Protein AF-A0A6I6A8R1-F1 (afdb_monomer_lite)

Secondary structure (DSSP, 8-state):
------TTPPPP--EEPTT-HHHHHHHHHTGGGS-GGG-SSHHHHHHHHHHHHHHHHHHHHHH-GGGHHHHHHHHTPPPTTEE---SS-----TTT-HHHHIIIIIHHHHHHHHTS-TGGGTTEEEEEEEEEEP--SS--PPPSSSSHHHHTT-SEEEEEEEEEEE---TTS--EEEEEEEEEEEEETT--HHHHHT-TT-SSPPEEEEEEE--HHHHHHHHHHH----HHHHTSGGGHHHHHHHHHSSTT---EEEEPPPPP--S---

Structure (mmCIF, N/CA/C/O backbone):
data_AF-A0A6I6A8R1-F1
#
_entry.id   AF-A0A6I6A8R1-F1
#
loop_
_atom_site.group_PDB
_atom_site.id
_atom_site.type_symbol
_atom_site.label_atom_id
_atom_site.label_alt_id
_atom_site.label_comp_id
_atom_site.label_asym_id
_atom_site.label_entity_id
_atom_site.label_seq_id
_atom_site.pdbx_PDB_ins_code
_atom_site.Cartn_x
_atom_site.Cartn_y
_atom_site.Cartn_z
_atom_site.occupancy
_atom_site.B_iso_or_equiv
_atom_site.auth_seq_id
_atom_site.auth_comp_id
_atom_site.auth_asym_id
_atom_site.auth_atom_id
_atom_site.pdbx_PDB_model_num
ATOM 1 N N . MET A 1 1 ? 27.282 6.590 -9.450 1.00 41.84 1 MET A N 1
ATOM 2 C CA . MET A 1 1 ? 26.516 5.845 -10.474 1.00 41.84 1 MET A CA 1
ATOM 3 C C . MET A 1 1 ? 26.051 6.846 -11.512 1.00 41.84 1 MET A C 1
ATOM 5 O O . MET A 1 1 ? 25.010 7.467 -11.330 1.00 41.84 1 MET A O 1
ATOM 9 N N . GLU A 1 2 ? 26.867 7.065 -12.539 1.00 37.53 2 GLU A N 1
ATOM 10 C CA . GLU A 1 2 ? 26.498 7.923 -13.662 1.00 37.53 2 GLU A CA 1
ATOM 11 C C . GLU A 1 2 ? 25.291 7.360 -14.419 1.00 37.53 2 GLU A C 1
ATOM 13 O O . GLU A 1 2 ? 25.046 6.154 -14.504 1.00 37.53 2 GLU A O 1
ATOM 18 N N . SER A 1 3 ? 24.479 8.294 -14.886 1.00 44.03 3 SER A N 1
ATOM 19 C CA . SER A 1 3 ? 23.094 8.168 -15.307 1.00 44.03 3 SER A CA 1
ATOM 20 C C . SER A 1 3 ? 22.944 7.571 -16.711 1.00 44.03 3 SER A C 1
ATOM 22 O O . SER A 1 3 ? 22.637 8.276 -17.668 1.00 44.03 3 SER A O 1
ATOM 24 N N . GLN A 1 4 ? 23.050 6.250 -16.870 1.00 49.19 4 GLN A N 1
ATOM 25 C CA . GLN A 1 4 ? 22.690 5.599 -18.146 1.00 49.19 4 GLN A CA 1
ATOM 26 C C . GLN A 1 4 ? 21.175 5.530 -18.374 1.00 49.19 4 GLN A C 1
ATOM 28 O O . GLN A 1 4 ? 20.598 4.445 -18.441 1.00 49.19 4 GLN A O 1
ATOM 33 N N . LYS A 1 5 ? 20.479 6.666 -18.424 1.00 54.72 5 LYS A N 1
ATOM 34 C CA . LYS A 1 5 ? 19.018 6.714 -18.548 1.00 54.72 5 LYS A CA 1
ATOM 35 C C . LYS A 1 5 ? 18.545 5.843 -19.727 1.00 54.72 5 LYS A C 1
AT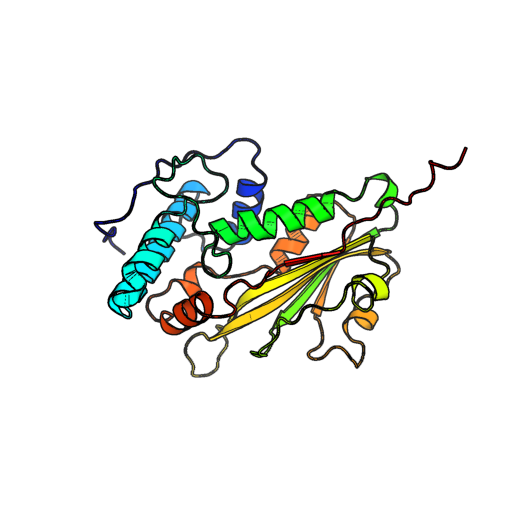OM 37 O O . LYS A 1 5 ? 19.061 6.004 -20.833 1.00 54.72 5 LYS A O 1
ATOM 42 N N . PRO A 1 6 ? 17.580 4.928 -19.539 1.00 57.34 6 PRO A N 1
ATOM 43 C CA . PRO A 1 6 ? 17.179 4.045 -20.624 1.00 57.34 6 PRO A CA 1
ATOM 44 C C . PRO A 1 6 ? 16.565 4.830 -21.790 1.00 57.34 6 PRO A C 1
ATOM 46 O O . PRO A 1 6 ? 15.564 5.533 -21.605 1.00 57.34 6 PRO A O 1
ATOM 49 N N . LYS A 1 7 ? 17.143 4.673 -22.992 1.00 52.44 7 LYS A N 1
ATOM 50 C CA . LYS A 1 7 ? 16.841 5.452 -24.214 1.00 52.44 7 LYS A CA 1
ATOM 51 C C . LYS A 1 7 ? 15.372 5.416 -24.675 1.00 52.44 7 LYS A C 1
ATOM 53 O O . LYS A 1 7 ? 14.984 6.240 -25.492 1.00 52.44 7 LYS A O 1
ATOM 58 N N . SER A 1 8 ? 14.544 4.499 -24.165 1.00 56.06 8 SER A N 1
ATOM 59 C CA . SER A 1 8 ? 13.152 4.296 -24.606 1.00 56.06 8 SER A CA 1
ATOM 60 C C . SER A 1 8 ? 12.088 4.548 -23.530 1.00 56.06 8 SER A C 1
ATOM 62 O O . SER A 1 8 ? 10.938 4.138 -23.693 1.00 56.06 8 SER A O 1
ATOM 64 N N . THR A 1 9 ? 12.430 5.227 -22.429 1.00 61.09 9 THR A N 1
ATOM 65 C CA . THR A 1 9 ? 11.438 5.560 -21.394 1.00 61.09 9 THR A CA 1
ATOM 66 C C . THR A 1 9 ? 10.800 6.925 -21.587 1.00 61.09 9 THR A C 1
ATOM 68 O O . THR A 1 9 ? 11.450 7.900 -21.942 1.00 61.09 9 THR A O 1
ATOM 71 N N . ILE A 1 10 ? 9.499 7.007 -21.297 1.00 63.97 10 ILE A N 1
ATOM 72 C CA . ILE A 1 10 ? 8.783 8.282 -21.263 1.00 63.97 10 ILE A CA 1
ATOM 73 C C . ILE A 1 10 ? 9.313 9.119 -20.108 1.00 63.97 10 ILE A C 1
ATOM 75 O O . ILE A 1 10 ? 9.202 8.721 -18.949 1.00 63.97 10 ILE A O 1
ATOM 79 N N . ASP A 1 11 ? 9.787 10.317 -20.390 1.00 66.06 11 ASP A N 1
ATOM 80 C CA . ASP A 1 11 ? 10.010 11.288 -19.334 1.00 66.06 11 ASP A CA 1
ATOM 81 C C . ASP A 1 11 ? 8.695 11.869 -18.847 1.00 66.06 11 ASP A C 1
ATOM 83 O O . ASP A 1 11 ? 7.909 12.428 -19.611 1.00 66.06 11 ASP A O 1
ATOM 87 N N . PHE A 1 12 ? 8.437 11.704 -17.551 1.00 71.69 12 PHE A N 1
ATOM 88 C CA . PHE A 1 12 ? 7.336 12.396 -16.909 1.00 71.69 12 PHE A CA 1
ATOM 89 C C . PHE A 1 12 ? 7.842 13.741 -16.411 1.00 71.69 12 PHE A C 1
ATOM 91 O O . PHE A 1 12 ? 8.751 13.798 -15.580 1.00 71.69 12 PHE A O 1
ATOM 98 N N . LYS A 1 13 ? 7.183 14.820 -16.829 1.00 79.62 13 LYS A N 1
ATOM 99 C CA . LYS A 1 13 ? 7.204 16.051 -16.044 1.00 79.62 13 LYS A CA 1
ATOM 100 C C . LYS A 1 13 ? 6.320 15.814 -14.822 1.00 79.62 13 LYS A C 1
ATOM 102 O O . LYS A 1 13 ? 5.102 15.724 -14.953 1.00 79.62 13 LYS A O 1
ATOM 107 N N . LEU A 1 14 ? 6.945 15.626 -13.664 1.00 83.00 14 LEU A N 1
ATOM 108 C CA . LEU A 1 14 ? 6.259 15.351 -12.405 1.00 83.00 14 LEU A CA 1
ATOM 109 C C . LEU A 1 14 ? 6.135 16.639 -11.599 1.00 83.00 14 LEU A C 1
ATOM 111 O O . LEU A 1 14 ? 7.144 17.226 -11.220 1.00 83.00 14 LEU A O 1
ATOM 115 N N . THR A 1 15 ? 4.905 17.040 -11.288 1.00 85.00 15 THR A N 1
ATOM 116 C CA . THR A 1 15 ? 4.642 18.081 -10.284 1.00 85.00 15 THR A CA 1
ATOM 117 C C . THR A 1 15 ? 3.813 17.501 -9.138 1.00 85.00 15 THR A C 1
ATOM 119 O O . THR A 1 15 ? 2.853 16.768 -9.398 1.00 85.00 15 THR A O 1
ATOM 122 N N . PRO A 1 16 ? 4.173 17.741 -7.864 1.00 85.31 16 PRO A N 1
ATOM 123 C CA . PRO A 1 16 ? 3.393 17.250 -6.730 1.00 85.31 16 PRO A CA 1
ATOM 124 C C . PRO A 1 16 ? 1.935 17.721 -6.794 1.00 85.31 16 PRO A C 1
ATOM 126 O O . PRO A 1 16 ? 1.661 18.880 -7.101 1.00 85.31 16 PRO A O 1
ATOM 129 N N . LYS A 1 17 ? 0.984 16.833 -6.486 1.00 86.38 17 LYS A N 1
ATOM 130 C CA . LYS A 1 17 ? -0.428 17.211 -6.340 1.00 86.38 17 LYS A CA 1
ATOM 131 C C . LYS A 1 17 ? -0.676 17.750 -4.935 1.00 86.38 17 LYS A C 1
ATOM 133 O O . LYS A 1 17 ? -0.479 17.022 -3.958 1.00 86.38 17 LYS A O 1
ATOM 138 N N . ALA A 1 18 ? -1.165 18.984 -4.832 1.00 78.88 18 ALA A N 1
ATOM 139 C CA . ALA A 1 18 ? -1.582 19.565 -3.559 1.00 78.88 18 ALA A CA 1
ATOM 140 C C . ALA A 1 18 ? -2.642 18.684 -2.866 1.00 78.88 18 ALA A C 1
ATOM 142 O O . ALA A 1 18 ? -3.514 18.118 -3.526 1.00 78.88 18 ALA A O 1
ATOM 143 N N . LYS A 1 19 ? -2.543 18.545 -1.533 1.00 82.00 19 LYS A N 1
ATOM 144 C CA . LYS A 1 19 ? -3.481 17.787 -0.675 1.00 82.00 19 LYS A CA 1
ATOM 145 C C . LYS A 1 19 ? -3.789 16.356 -1.167 1.00 82.00 19 LYS A C 1
ATOM 147 O O . LYS A 1 19 ? -4.894 15.844 -1.002 1.00 82.00 19 LYS A O 1
ATOM 152 N N . SER A 1 20 ? -2.816 15.673 -1.774 1.00 90.12 20 SER A N 1
ATOM 153 C CA . SER A 1 20 ? -3.029 14.329 -2.319 1.00 90.12 20 SER A CA 1
ATOM 154 C C . SER A 1 20 ? -2.818 13.226 -1.278 1.00 90.12 20 SER A C 1
ATOM 156 O O . SER A 1 20 ? -1.688 12.957 -0.874 1.00 90.12 20 SER A O 1
ATOM 158 N N . THR A 1 21 ? -3.877 12.478 -0.941 1.00 93.31 21 THR A N 1
ATOM 159 C CA . THR A 1 21 ? -3.770 11.239 -0.141 1.00 93.31 21 THR A CA 1
ATOM 160 C C . THR A 1 21 ? -2.782 10.245 -0.755 1.00 93.31 21 THR A C 1
ATOM 162 O O . THR A 1 21 ? -2.055 9.562 -0.044 1.00 93.31 21 THR A O 1
ATOM 165 N N . SER A 1 22 ? -2.724 10.165 -2.089 1.00 94.56 22 SER A N 1
ATOM 166 C CA . SER A 1 22 ? -1.755 9.299 -2.767 1.00 94.56 22 SER A CA 1
ATOM 167 C C . SER A 1 22 ? -0.315 9.756 -2.544 1.00 94.56 22 SER A C 1
ATOM 169 O O . SER A 1 22 ? 0.549 8.902 -2.396 1.00 94.56 22 SER A O 1
ATOM 171 N N . LEU A 1 23 ? -0.053 11.068 -2.516 1.00 94.69 23 LEU A N 1
ATOM 172 C CA . LEU A 1 23 ? 1.287 11.588 -2.236 1.00 94.69 23 LEU A CA 1
ATOM 173 C C . LEU A 1 23 ? 1.672 11.353 -0.772 1.00 94.69 23 LEU A C 1
ATOM 175 O O . LEU A 1 23 ? 2.766 10.871 -0.517 1.00 94.69 23 LEU A O 1
ATOM 179 N N . LEU A 1 24 ? 0.751 11.598 0.165 1.00 94.50 24 LEU A N 1
ATOM 180 C CA . LEU A 1 24 ? 0.953 11.333 1.593 1.00 94.50 24 LEU A CA 1
ATOM 181 C C . LEU A 1 24 ? 1.332 9.866 1.854 1.00 94.50 24 LEU A C 1
ATOM 183 O O . LEU A 1 24 ? 2.317 9.575 2.527 1.00 94.50 24 LEU A O 1
ATOM 187 N N . LEU A 1 25 ? 0.569 8.931 1.280 1.00 95.12 25 LEU A N 1
ATOM 188 C CA . LEU A 1 25 ? 0.825 7.499 1.436 1.00 95.12 25 LEU A CA 1
ATOM 189 C C . LEU A 1 25 ? 2.094 7.059 0.700 1.00 95.12 25 LEU A C 1
ATOM 191 O O . LEU A 1 25 ? 2.828 6.223 1.219 1.00 95.12 25 LEU A O 1
ATOM 195 N N . LEU A 1 26 ? 2.375 7.622 -0.482 1.00 94.44 26 LEU A N 1
ATOM 196 C CA . LEU A 1 26 ? 3.628 7.374 -1.195 1.00 94.44 26 LEU A CA 1
ATOM 197 C C . LEU A 1 26 ? 4.834 7.823 -0.356 1.00 94.44 26 LEU A C 1
ATOM 199 O O . LEU A 1 26 ? 5.778 7.052 -0.211 1.00 94.44 26 LEU A O 1
ATOM 203 N N . ARG A 1 27 ? 4.787 9.028 0.224 1.00 93.69 27 ARG A N 1
ATOM 204 C CA . ARG A 1 27 ? 5.843 9.565 1.088 1.00 93.69 27 ARG A CA 1
ATOM 205 C C . ARG A 1 27 ? 6.133 8.607 2.240 1.00 93.69 27 ARG A C 1
ATOM 207 O O . ARG A 1 27 ? 7.200 8.005 2.282 1.00 93.69 27 ARG A O 1
ATOM 214 N N . HIS A 1 28 ? 5.145 8.366 3.095 1.00 93.50 28 HIS A N 1
ATOM 215 C CA . HIS A 1 28 ? 5.379 7.648 4.347 1.00 93.50 28 HIS A CA 1
ATOM 216 C C . HIS A 1 28 ? 5.583 6.139 4.186 1.00 93.50 28 HIS A C 1
ATOM 218 O O . HIS A 1 28 ? 6.397 5.544 4.894 1.00 93.50 28 HIS A O 1
ATOM 224 N N . CYS A 1 29 ? 4.858 5.495 3.266 1.00 92.06 29 CYS A N 1
ATOM 225 C CA . CYS A 1 29 ? 4.923 4.038 3.120 1.00 92.06 29 CYS A CA 1
ATOM 226 C C . CYS A 1 29 ? 6.028 3.571 2.162 1.00 92.06 29 CYS A C 1
ATOM 228 O O . CYS A 1 29 ? 6.338 2.382 2.157 1.00 92.06 29 CYS A O 1
ATOM 230 N N . ILE A 1 30 ? 6.589 4.458 1.331 1.00 92.25 30 ILE A N 1
ATOM 231 C CA . ILE A 1 30 ? 7.554 4.080 0.287 1.00 92.25 30 ILE A CA 1
ATOM 232 C C . ILE A 1 30 ? 8.799 4.972 0.322 1.00 92.25 30 ILE A C 1
ATOM 234 O O . ILE A 1 30 ? 9.896 4.458 0.519 1.00 92.25 30 ILE A O 1
ATOM 238 N N . LEU A 1 31 ? 8.663 6.289 0.142 1.00 92.62 31 LEU A N 1
ATOM 239 C CA . LEU A 1 31 ? 9.823 7.174 -0.063 1.00 92.62 31 LEU A CA 1
ATOM 240 C C . LEU A 1 31 ? 10.631 7.426 1.220 1.00 92.62 31 LEU A C 1
ATOM 242 O O . LEU A 1 31 ? 11.858 7.501 1.172 1.00 92.62 31 LEU A O 1
ATOM 246 N N . ASP A 1 32 ? 9.981 7.506 2.379 1.00 90.94 32 ASP A N 1
ATOM 247 C CA . ASP A 1 32 ? 10.644 7.667 3.683 1.00 90.94 32 ASP A CA 1
ATOM 248 C C . ASP A 1 32 ? 11.450 6.425 4.087 1.00 90.94 32 ASP A C 1
ATOM 250 O O . ASP A 1 32 ? 12.263 6.480 5.006 1.00 90.94 32 ASP A O 1
ATOM 254 N N . LYS A 1 33 ? 11.233 5.295 3.404 1.00 85.06 33 LYS A N 1
ATOM 255 C CA . LYS A 1 33 ? 12.004 4.058 3.586 1.00 85.06 33 LYS A CA 1
ATOM 256 C C . LYS A 1 33 ? 13.207 3.960 2.662 1.00 85.06 33 LYS A C 1
ATOM 258 O O . LYS A 1 33 ? 14.032 3.075 2.845 1.00 85.06 33 LYS A O 1
ATOM 263 N N . MET A 1 34 ? 13.320 4.852 1.682 1.00 88.06 34 MET A N 1
ATOM 264 C CA . MET A 1 34 ? 14.518 4.921 0.858 1.00 88.06 34 MET A CA 1
ATOM 265 C C . MET A 1 34 ? 15.663 5.550 1.666 1.00 88.06 34 MET A C 1
ATOM 267 O O . MET A 1 34 ? 15.429 6.561 2.338 1.00 88.06 34 MET A O 1
ATOM 271 N N . PRO A 1 35 ? 16.890 5.005 1.574 1.00 82.31 35 PRO A N 1
ATOM 272 C CA . PRO A 1 35 ? 18.084 5.627 2.136 1.00 82.31 35 PRO A CA 1
ATOM 273 C C . PRO A 1 35 ? 18.214 7.115 1.773 1.00 82.31 35 PRO A C 1
ATOM 275 O O . PRO A 1 35 ? 17.845 7.536 0.673 1.00 82.31 35 PRO A O 1
ATOM 278 N N . GLN A 1 36 ? 18.728 7.921 2.708 1.00 77.62 36 GLN A N 1
ATOM 279 C CA . GLN A 1 36 ? 18.767 9.387 2.580 1.00 77.62 36 GLN A CA 1
ATOM 280 C C . GLN A 1 36 ? 19.603 9.877 1.384 1.00 77.62 36 GLN A C 1
ATOM 282 O O . GLN A 1 36 ? 19.329 10.940 0.833 1.00 77.62 36 GLN A O 1
ATOM 287 N N . ASN A 1 37 ? 20.567 9.079 0.921 1.00 82.56 37 ASN A N 1
ATOM 288 C CA . ASN A 1 37 ? 21.402 9.389 -0.240 1.00 82.56 37 ASN A CA 1
ATOM 289 C C . ASN A 1 37 ? 20.658 9.328 -1.591 1.00 82.56 37 ASN A C 1
ATOM 291 O O . ASN A 1 37 ? 21.218 9.736 -2.605 1.00 82.56 37 ASN A 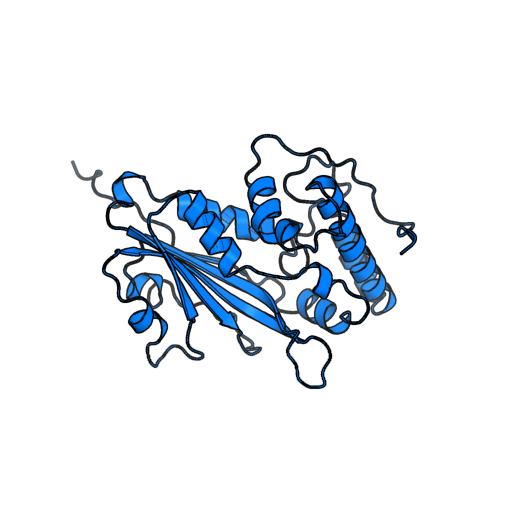O 1
ATOM 295 N N . TYR A 1 38 ? 19.403 8.866 -1.636 1.00 81.38 38 TYR A N 1
ATOM 296 C CA . TYR A 1 38 ? 18.590 8.831 -2.862 1.00 81.38 38 TYR A CA 1
ATOM 297 C C . TYR A 1 38 ? 17.768 10.107 -3.121 1.00 81.38 38 TYR A C 1
ATOM 299 O O . TYR A 1 38 ? 16.894 10.114 -3.990 1.00 81.38 38 TYR A O 1
ATOM 307 N N . GLY A 1 39 ? 18.041 11.189 -2.388 1.00 81.31 39 GLY A N 1
ATOM 308 C CA . GLY A 1 39 ? 17.466 12.514 -2.616 1.00 81.31 39 GLY A CA 1
ATOM 309 C C . GLY A 1 39 ? 16.735 13.082 -1.400 1.00 81.31 39 GLY A C 1
ATOM 310 O O . GLY A 1 39 ? 16.190 12.351 -0.574 1.00 81.31 39 GLY A O 1
ATOM 311 N N . SER A 1 40 ? 16.697 14.413 -1.317 1.00 84.62 40 SER A N 1
ATOM 312 C CA . SER A 1 40 ? 16.132 15.159 -0.183 1.00 84.62 40 SER A CA 1
ATOM 313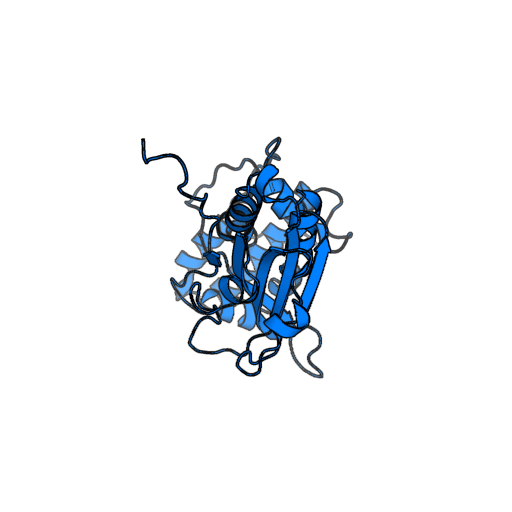 C C . SER A 1 40 ? 14.637 15.472 -0.309 1.00 84.62 40 SER A C 1
ATOM 315 O O . SER A 1 40 ? 14.002 15.814 0.683 1.00 84.62 40 SER A O 1
ATOM 317 N N . THR A 1 41 ? 14.046 15.336 -1.502 1.00 90.88 41 THR A N 1
ATOM 318 C CA . THR A 1 41 ? 12.631 15.660 -1.763 1.00 90.88 41 THR A CA 1
ATOM 319 C C . THR A 1 41 ? 11.844 14.448 -2.259 1.00 90.88 41 THR A C 1
ATOM 321 O O . THR A 1 41 ? 12.408 13.543 -2.879 1.00 90.88 41 THR A O 1
ATOM 324 N N . ASP A 1 42 ? 10.519 14.450 -2.059 1.00 91.69 42 ASP A N 1
ATOM 325 C CA . ASP A 1 42 ? 9.626 13.408 -2.595 1.00 91.69 42 ASP A CA 1
ATOM 326 C C . ASP A 1 42 ? 9.797 13.222 -4.105 1.00 91.69 42 ASP A C 1
ATOM 328 O O . ASP A 1 42 ? 9.770 12.101 -4.609 1.00 91.69 42 ASP A O 1
ATOM 332 N N . LEU A 1 43 ? 9.963 14.332 -4.831 1.00 91.00 43 LEU A N 1
ATOM 333 C CA . LEU A 1 43 ? 10.141 14.327 -6.276 1.00 91.00 43 LEU A CA 1
ATOM 334 C C . LEU A 1 43 ? 11.444 13.621 -6.667 1.00 91.00 43 LEU A C 1
ATOM 336 O O . LEU A 1 43 ? 11.411 12.719 -7.504 1.00 91.00 43 LEU A O 1
ATOM 340 N N . ALA A 1 44 ? 12.563 13.994 -6.040 1.00 89.88 44 ALA A N 1
ATOM 341 C CA . ALA A 1 44 ? 13.865 13.391 -6.311 1.00 89.88 44 ALA A CA 1
ATOM 342 C C . ALA A 1 44 ? 13.855 11.886 -5.997 1.00 89.88 44 ALA A C 1
ATOM 344 O O . ALA A 1 44 ? 14.207 11.069 -6.849 1.00 89.88 44 ALA A O 1
ATOM 345 N N . LYS A 1 45 ? 13.339 11.499 -4.822 1.00 92.25 45 LYS A N 1
ATOM 346 C CA . LYS A 1 45 ? 13.213 10.087 -4.433 1.00 92.25 45 LYS A CA 1
ATOM 347 C C . LYS A 1 45 ? 12.314 9.304 -5.393 1.00 92.25 45 LYS A C 1
ATOM 349 O O . LYS A 1 45 ? 12.660 8.196 -5.803 1.00 92.25 45 LYS A O 1
ATOM 354 N N . ALA A 1 46 ? 11.178 9.875 -5.800 1.00 92.06 46 ALA A N 1
ATOM 355 C CA . ALA A 1 46 ? 10.276 9.239 -6.757 1.00 92.06 46 ALA A CA 1
ATOM 356 C C . ALA A 1 46 ? 10.928 9.047 -8.136 1.00 92.06 46 ALA A C 1
ATOM 358 O O . ALA A 1 46 ? 10.697 8.017 -8.768 1.00 92.06 46 ALA A O 1
ATOM 359 N N . GLN A 1 47 ? 11.754 9.992 -8.595 1.00 89.50 47 GLN A N 1
ATOM 360 C CA . GLN A 1 47 ? 12.513 9.867 -9.843 1.00 89.50 47 GLN A CA 1
ATOM 361 C C . GLN A 1 47 ? 13.578 8.768 -9.757 1.00 89.50 47 GLN A C 1
ATOM 363 O O . GLN A 1 47 ? 13.672 7.945 -10.668 1.00 89.50 47 GLN A O 1
ATOM 368 N N . VAL A 1 48 ? 14.330 8.701 -8.655 1.00 91.38 48 VAL A N 1
ATOM 369 C CA . VAL A 1 48 ? 15.308 7.626 -8.421 1.00 91.38 48 VAL A CA 1
ATOM 370 C C . VAL A 1 48 ? 14.623 6.261 -8.433 1.00 91.38 48 VAL A C 1
ATOM 372 O O . VAL A 1 48 ? 15.040 5.362 -9.167 1.00 91.38 48 VAL A O 1
ATOM 375 N N . LEU A 1 49 ? 13.528 6.119 -7.684 1.00 92.19 49 LEU A N 1
ATOM 376 C CA . LEU A 1 49 ? 12.762 4.878 -7.622 1.00 92.19 49 LEU A CA 1
ATOM 377 C C . LEU A 1 49 ? 12.163 4.498 -8.983 1.00 92.19 49 LEU A C 1
ATOM 379 O O . LEU A 1 49 ? 12.157 3.325 -9.353 1.00 92.19 49 LEU A O 1
ATOM 383 N N . LEU A 1 50 ? 11.687 5.482 -9.751 1.00 90.19 50 LEU A N 1
ATOM 384 C CA . LEU A 1 50 ? 11.193 5.275 -11.110 1.00 90.19 50 LEU A CA 1
ATOM 385 C C . LEU A 1 50 ? 12.284 4.771 -12.049 1.00 90.19 50 LEU A C 1
ATOM 387 O O . LEU A 1 50 ? 12.022 3.860 -12.833 1.00 90.19 50 LEU A O 1
ATOM 391 N N . ASN A 1 51 ? 13.493 5.317 -11.964 1.00 89.62 51 ASN A N 1
ATOM 392 C CA . ASN A 1 51 ? 14.614 4.847 -12.767 1.00 89.62 51 ASN A CA 1
ATOM 393 C C . ASN A 1 51 ? 14.989 3.409 -12.397 1.00 89.62 51 ASN A C 1
ATOM 395 O O . ASN A 1 51 ? 15.078 2.569 -13.289 1.00 89.62 51 ASN A O 1
ATOM 399 N N . ALA A 1 52 ? 15.115 3.094 -11.104 1.00 91.44 52 ALA A N 1
ATOM 400 C CA . ALA A 1 52 ? 15.407 1.736 -10.638 1.00 91.44 52 ALA A CA 1
ATOM 401 C C . ALA A 1 52 ? 14.357 0.723 -11.131 1.00 91.44 52 ALA A C 1
ATOM 403 O O . ALA A 1 52 ? 14.704 -0.275 -11.763 1.00 91.44 52 ALA A O 1
ATOM 404 N N . TYR A 1 53 ? 13.073 1.044 -10.940 1.00 92.00 53 TYR A N 1
ATOM 405 C CA . TYR A 1 53 ? 11.940 0.280 -11.467 1.00 92.00 53 TYR A CA 1
ATOM 406 C C . TYR A 1 53 ? 12.071 0.032 -12.977 1.00 92.00 53 TYR A C 1
ATOM 408 O O . TYR A 1 53 ? 11.914 -1.096 -13.440 1.00 92.00 53 TYR A O 1
ATOM 416 N N . ARG A 1 54 ? 12.401 1.071 -13.754 1.00 90.56 54 ARG A N 1
ATOM 417 C CA . ARG A 1 54 ? 12.549 0.966 -15.211 1.00 90.56 54 ARG A CA 1
ATOM 418 C C . ARG A 1 54 ? 13.671 0.024 -15.612 1.00 90.56 54 ARG A C 1
ATOM 420 O O . ARG A 1 54 ? 13.434 -0.848 -16.440 1.00 90.56 54 ARG A O 1
ATOM 427 N N . TYR A 1 55 ? 14.862 0.163 -15.028 1.00 91.38 55 TYR A N 1
ATOM 428 C CA . TYR A 1 55 ? 15.979 -0.734 -15.342 1.00 91.38 55 TYR A CA 1
ATOM 429 C C . TYR A 1 55 ? 15.644 -2.193 -15.074 1.00 91.38 55 TYR A C 1
ATOM 431 O O . TYR A 1 55 ? 16.027 -3.043 -15.870 1.00 91.38 55 TYR A O 1
ATOM 439 N N . GLN A 1 56 ? 14.916 -2.488 -13.996 1.00 92.44 56 GLN A N 1
ATOM 440 C CA . GLN A 1 56 ? 14.556 -3.870 -13.699 1.00 92.44 56 GLN A CA 1
ATOM 441 C C . GLN A 1 56 ? 13.628 -4.460 -14.762 1.00 92.44 56 GLN A C 1
ATOM 443 O O . GLN A 1 56 ? 13.849 -5.576 -15.219 1.00 92.44 56 GLN A O 1
ATOM 448 N N . TYR A 1 57 ? 12.660 -3.680 -15.243 1.00 92.88 57 TYR A N 1
ATOM 449 C CA . TYR A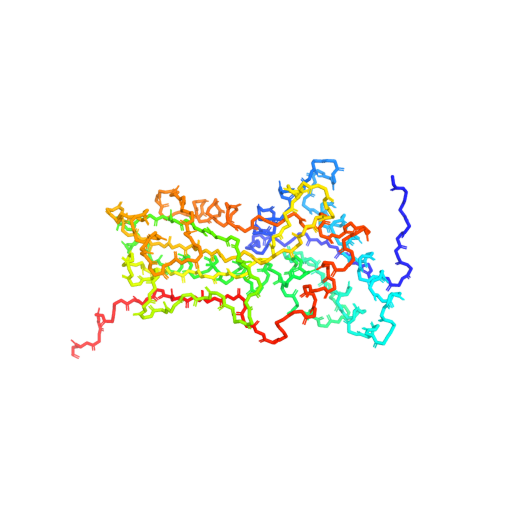 1 57 ? 11.841 -4.084 -16.385 1.00 92.88 57 TYR A CA 1
ATOM 450 C C . TYR A 1 57 ? 12.649 -4.215 -17.681 1.00 92.88 57 TYR A C 1
ATOM 452 O O . TYR A 1 57 ? 12.361 -5.114 -18.457 1.00 92.88 57 TYR A O 1
ATOM 460 N N . TYR A 1 58 ? 13.660 -3.377 -17.935 1.00 92.06 58 TYR A N 1
ATOM 461 C CA . TYR A 1 58 ? 14.540 -3.579 -19.095 1.00 92.06 58 TYR A CA 1
ATOM 462 C C . TYR A 1 58 ? 15.324 -4.879 -19.008 1.00 92.06 58 TYR A C 1
ATOM 464 O O . TYR A 1 58 ? 15.385 -5.598 -19.997 1.00 92.06 58 TYR A O 1
ATOM 472 N N . ARG A 1 59 ? 15.867 -5.209 -17.832 1.00 92.81 59 ARG A N 1
ATOM 473 C CA . ARG A 1 59 ? 16.529 -6.500 -17.603 1.00 92.81 59 ARG A CA 1
ATOM 474 C C . ARG A 1 59 ? 15.570 -7.662 -17.859 1.00 92.81 59 ARG A C 1
ATOM 476 O O . ARG A 1 59 ? 15.937 -8.573 -18.586 1.00 92.81 59 ARG A O 1
ATOM 483 N N . ALA A 1 60 ? 14.334 -7.569 -17.367 1.00 92.81 60 ALA A N 1
ATOM 484 C CA . ALA A 1 60 ? 13.298 -8.569 -17.629 1.00 92.81 60 ALA A CA 1
ATOM 485 C C . ALA A 1 60 ? 12.920 -8.662 -19.120 1.00 92.81 60 ALA A C 1
ATOM 487 O O . ALA A 1 60 ? 12.683 -9.748 -19.627 1.00 92.81 60 ALA A O 1
ATOM 488 N N . ILE A 1 61 ? 12.895 -7.546 -19.861 1.00 92.69 61 ILE A N 1
ATOM 489 C CA . ILE A 1 61 ? 12.687 -7.557 -21.322 1.00 92.69 61 ILE A CA 1
ATOM 490 C C . ILE A 1 61 ? 13.849 -8.254 -22.034 1.00 92.69 61 ILE A C 1
ATOM 492 O O . ILE A 1 61 ? 13.614 -8.994 -22.983 1.00 92.69 61 ILE A O 1
ATOM 496 N N . THR A 1 62 ? 15.088 -8.009 -21.604 1.00 92.69 62 THR A N 1
ATOM 497 C CA . THR A 1 62 ? 16.270 -8.666 -22.175 1.00 92.69 62 THR A CA 1
ATOM 498 C C . THR A 1 62 ? 16.264 -10.167 -21.890 1.00 92.69 62 THR A C 1
ATOM 500 O O . THR A 1 62 ? 16.591 -10.942 -22.782 1.00 92.69 62 THR A O 1
ATOM 503 N N . ALA A 1 63 ? 15.876 -10.574 -20.679 1.00 92.88 63 ALA A N 1
ATOM 504 C CA . ALA A 1 63 ? 15.793 -11.979 -20.285 1.00 92.88 63 ALA A CA 1
ATOM 505 C C . ALA A 1 63 ? 14.609 -12.718 -20.937 1.00 92.88 63 ALA A C 1
ATOM 507 O O . ALA A 1 63 ? 14.742 -13.886 -21.285 1.00 92.88 63 ALA A O 1
ATOM 508 N N . GLN A 1 64 ? 13.473 -12.037 -21.131 1.00 92.44 64 GLN A N 1
ATOM 509 C CA . GLN A 1 64 ? 12.222 -12.591 -21.670 1.00 92.44 64 GLN A CA 1
ATOM 510 C C . GLN A 1 64 ? 11.644 -11.692 -22.787 1.00 92.44 64 GLN A C 1
ATOM 512 O O . GLN A 1 64 ? 10.648 -10.976 -22.576 1.00 92.44 64 GLN A O 1
ATOM 517 N N . PRO A 1 65 ? 12.258 -11.673 -23.989 1.00 92.12 65 PRO A N 1
ATOM 518 C CA . PRO A 1 65 ? 11.864 -10.778 -25.080 1.00 92.12 65 PRO A CA 1
ATOM 519 C C . PRO A 1 65 ? 10.420 -10.967 -25.562 1.00 92.12 65 PRO A C 1
ATOM 521 O O . PRO A 1 65 ? 9.798 -10.021 -26.053 1.00 92.12 65 PRO A O 1
ATOM 524 N N . GLU A 1 66 ? 9.850 -12.157 -25.403 1.00 92.25 66 GLU A N 1
ATOM 525 C CA . GLU A 1 66 ? 8.460 -12.475 -25.725 1.00 92.25 66 GLU A CA 1
ATOM 526 C C . GLU A 1 66 ? 7.462 -11.649 -24.894 1.00 92.25 66 GLU A C 1
ATOM 528 O O . GLU A 1 66 ? 6.405 -11.250 -25.391 1.00 92.25 66 GLU A O 1
ATOM 533 N N . ASN A 1 67 ? 7.832 -11.272 -23.664 1.00 88.81 67 ASN A N 1
ATOM 534 C CA . ASN A 1 67 ? 7.011 -10.456 -22.768 1.00 88.81 67 ASN A CA 1
ATOM 535 C C . ASN A 1 67 ? 7.205 -8.941 -22.965 1.00 88.81 67 ASN A C 1
ATOM 537 O O . ASN A 1 67 ? 6.568 -8.134 -22.271 1.00 88.81 67 ASN A O 1
ATOM 541 N N . ARG A 1 68 ? 8.022 -8.522 -23.949 1.00 88.69 68 ARG A N 1
ATOM 542 C CA . ARG A 1 68 ? 8.417 -7.116 -24.161 1.00 88.69 68 ARG A CA 1
ATOM 543 C C . ARG A 1 68 ? 7.249 -6.140 -24.151 1.00 88.69 68 ARG A C 1
ATOM 545 O O . ARG A 1 68 ? 7.313 -5.113 -23.488 1.00 88.69 68 ARG A O 1
ATOM 552 N N . ARG A 1 69 ? 6.140 -6.469 -24.823 1.00 85.75 69 ARG A N 1
ATOM 553 C CA . ARG A 1 69 ? 4.983 -5.567 -24.946 1.00 85.75 69 ARG A CA 1
ATOM 554 C C . ARG A 1 69 ? 4.324 -5.301 -23.590 1.00 85.75 69 ARG A C 1
ATOM 556 O O . ARG A 1 69 ? 3.989 -4.155 -23.286 1.00 85.75 69 ARG A O 1
ATOM 563 N N . ALA A 1 70 ? 4.153 -6.343 -22.775 1.00 84.94 70 ALA A N 1
ATOM 564 C CA . ALA A 1 70 ? 3.560 -6.228 -21.445 1.00 84.94 70 ALA A CA 1
ATOM 565 C C . ALA A 1 70 ? 4.471 -5.432 -20.496 1.00 84.94 70 ALA A C 1
ATOM 567 O O . ALA A 1 70 ? 4.001 -4.548 -19.774 1.00 84.94 70 ALA A O 1
ATOM 568 N N . TYR A 1 71 ? 5.779 -5.685 -20.549 1.00 89.06 71 TYR A N 1
ATOM 569 C CA . TYR A 1 71 ? 6.781 -4.983 -19.746 1.00 89.06 71 TYR A CA 1
ATOM 570 C C . TYR A 1 71 ? 6.943 -3.514 -20.157 1.00 89.06 71 TYR A C 1
ATOM 572 O O . TYR A 1 71 ? 6.937 -2.637 -19.292 1.00 89.06 71 TYR A O 1
ATOM 580 N N . THR A 1 72 ? 6.962 -3.196 -21.455 1.00 84.94 72 THR A N 1
ATOM 581 C CA . THR A 1 72 ? 7.005 -1.807 -21.941 1.00 84.94 72 THR A CA 1
ATOM 582 C C . THR A 1 72 ? 5.799 -1.000 -21.467 1.00 84.94 72 THR A C 1
ATOM 584 O O . THR A 1 72 ? 5.940 0.151 -21.055 1.00 84.94 72 THR A O 1
ATOM 587 N N . TYR A 1 73 ? 4.608 -1.599 -21.446 1.00 83.69 73 TYR A N 1
ATOM 588 C CA . TYR A 1 73 ? 3.426 -0.936 -20.899 1.00 83.69 73 TYR A CA 1
ATOM 589 C C . TYR A 1 73 ? 3.573 -0.629 -19.395 1.00 83.69 73 TYR A C 1
ATOM 591 O O . TYR A 1 73 ? 3.121 0.417 -18.921 1.00 83.69 73 TYR A O 1
ATOM 599 N N . ALA A 1 74 ? 4.263 -1.487 -18.636 1.00 86.38 74 ALA A N 1
ATOM 600 C CA . ALA A 1 74 ? 4.535 -1.253 -17.222 1.00 86.38 74 ALA A CA 1
ATOM 601 C C . ALA A 1 74 ? 5.511 -0.087 -16.970 1.00 86.38 74 ALA A C 1
ATOM 603 O O . ALA A 1 74 ? 5.306 0.668 -16.011 1.00 86.38 74 ALA A O 1
ATOM 604 N N . LEU A 1 75 ? 6.510 0.122 -17.836 1.00 86.44 75 LEU A N 1
ATOM 605 C CA . LEU A 1 75 ? 7.487 1.228 -17.752 1.00 86.44 75 LEU A CA 1
ATOM 606 C C . LEU A 1 75 ? 6.841 2.625 -17.760 1.00 86.44 75 LEU A C 1
ATOM 608 O O . LEU A 1 75 ? 7.390 3.588 -17.213 1.00 86.44 75 LEU A O 1
ATOM 612 N N . ASN A 1 76 ? 5.656 2.718 -18.361 1.00 83.94 76 ASN A N 1
ATOM 613 C CA . ASN A 1 76 ? 4.917 3.956 -18.583 1.00 83.94 76 ASN A CA 1
ATOM 614 C C . ASN A 1 76 ? 3.958 4.308 -17.437 1.00 83.94 76 ASN A C 1
ATOM 616 O O . ASN A 1 76 ? 3.213 5.284 -17.531 1.00 83.94 76 ASN A O 1
ATOM 620 N N . CYS A 1 77 ? 3.951 3.544 -16.339 1.00 87.12 77 CYS A N 1
ATOM 621 C CA . CYS A 1 77 ? 3.128 3.881 -15.185 1.00 87.12 77 CYS A CA 1
ATOM 622 C C . CYS A 1 77 ? 3.747 5.061 -14.407 1.00 87.12 77 CYS A C 1
ATOM 624 O O . CYS A 1 77 ? 4.849 4.913 -13.876 1.00 87.12 77 CYS A O 1
ATOM 626 N N . PRO A 1 78 ? 3.059 6.214 -14.287 1.00 88.81 78 PRO A N 1
ATOM 627 C CA . PRO A 1 78 ? 3.614 7.362 -13.581 1.00 88.81 78 PRO A CA 1
ATOM 628 C C . PRO A 1 78 ? 3.605 7.140 -12.062 1.00 88.81 78 PRO A C 1
ATOM 630 O O . PRO A 1 78 ? 2.734 6.411 -11.563 1.00 88.81 78 PRO A O 1
ATOM 633 N N . PRO A 1 79 ? 4.474 7.825 -11.300 1.00 91.75 79 PRO A N 1
ATOM 634 C CA . PRO A 1 79 ? 4.373 7.925 -9.847 1.00 91.75 79 PRO A CA 1
ATOM 635 C C . PRO A 1 79 ? 2.998 8.401 -9.360 1.00 91.75 79 PRO A C 1
ATOM 637 O O . PRO A 1 79 ? 2.339 9.244 -9.972 1.00 91.75 79 PRO A O 1
ATOM 640 N N . SER A 1 80 ? 2.506 7.807 -8.273 1.00 92.00 80 SER A N 1
ATOM 641 C CA . SER A 1 80 ? 1.235 8.188 -7.642 1.00 92.00 80 SER A CA 1
ATOM 642 C C . SER A 1 80 ? 1.376 9.500 -6.872 1.00 92.00 80 SER A C 1
ATOM 644 O O . SER A 1 80 ? 2.415 9.744 -6.284 1.00 92.00 80 SER A O 1
ATOM 646 N N . GLY A 1 81 ? 0.334 10.334 -6.830 1.00 90.69 81 GLY A N 1
ATOM 647 C CA . GLY A 1 81 ? 0.396 11.606 -6.092 1.00 90.69 81 GLY A CA 1
ATOM 648 C C . GLY A 1 81 ? 1.099 12.757 -6.826 1.00 90.69 81 GLY A C 1
ATOM 649 O O . GLY A 1 81 ? 1.153 13.860 -6.295 1.00 90.69 81 GLY A O 1
ATOM 650 N N . PHE A 1 82 ? 1.552 12.536 -8.062 1.00 91.19 82 PHE A N 1
ATOM 651 C CA . PHE A 1 82 ? 2.077 13.572 -8.953 1.00 91.19 82 PHE A CA 1
ATOM 652 C C . PHE A 1 82 ? 1.129 13.801 -10.136 1.00 91.19 82 PHE A C 1
ATOM 654 O O . PHE A 1 82 ? 0.376 12.903 -10.538 1.00 91.19 82 PHE A O 1
ATOM 661 N N . ASN A 1 83 ? 1.140 15.011 -10.689 1.00 86.19 83 ASN A N 1
ATOM 662 C CA . ASN A 1 83 ? 0.612 15.291 -12.014 1.00 86.19 83 ASN A CA 1
ATOM 663 C C . ASN A 1 83 ? 1.600 14.738 -13.035 1.00 86.19 83 ASN A C 1
ATOM 665 O O . ASN A 1 83 ? 2.788 15.043 -12.991 1.00 86.19 83 ASN A O 1
ATOM 669 N N . ALA A 1 84 ? 1.086 13.901 -13.922 1.00 84.12 84 ALA A N 1
ATOM 670 C CA . ALA A 1 84 ? 1.788 13.370 -15.074 1.00 84.12 84 ALA A CA 1
ATOM 671 C C . ALA A 1 84 ? 0.721 13.029 -16.110 1.00 84.12 84 ALA A C 1
ATOM 673 O O . ALA A 1 84 ? -0.301 12.443 -15.742 1.00 84.12 84 ALA A O 1
ATOM 674 N N . LEU A 1 85 ? 0.957 13.362 -17.376 1.00 78.00 85 LEU A N 1
ATOM 675 C CA . LEU A 1 85 ? 0.150 12.858 -18.481 1.00 78.00 85 LEU A CA 1
ATOM 676 C C . LEU A 1 85 ? 0.759 11.521 -18.924 1.00 78.00 85 LEU A C 1
ATOM 678 O O . LEU A 1 85 ? 1.851 11.517 -19.498 1.00 78.00 85 LEU A O 1
ATOM 682 N N . PRO A 1 86 ? 0.144 10.369 -18.609 1.00 72.62 86 PRO A N 1
ATOM 683 C CA . PRO A 1 86 ? 0.723 9.103 -19.011 1.00 72.62 86 PRO A CA 1
ATOM 684 C C . PRO A 1 86 ? 0.423 8.866 -20.497 1.00 72.62 86 PRO A C 1
ATOM 686 O O . PRO A 1 86 ? -0.719 9.011 -20.922 1.00 72.62 86 PRO A O 1
ATOM 689 N N . LYS A 1 87 ? 1.421 8.463 -21.298 1.00 75.44 87 LYS A N 1
ATOM 690 C CA . LYS A 1 87 ? 1.157 8.108 -22.711 1.00 75.44 87 LYS A CA 1
ATOM 691 C C . LYS A 1 87 ? 0.383 6.793 -22.856 1.00 75.44 87 LYS A C 1
ATOM 693 O O . LYS A 1 87 ? -0.140 6.501 -23.922 1.00 75.44 87 LYS A O 1
ATOM 698 N N . THR A 1 88 ? 0.316 5.985 -21.798 1.00 76.38 88 THR A N 1
ATOM 699 C CA . THR A 1 88 ? -0.477 4.752 -21.757 1.00 76.38 88 THR A CA 1
ATOM 700 C C . THR A 1 88 ? -1.348 4.717 -20.508 1.00 76.38 88 THR A C 1
ATOM 702 O O . THR A 1 88 ? -1.102 5.418 -19.528 1.00 76.38 88 THR A O 1
ATOM 705 N N . LYS A 1 89 ? -2.364 3.850 -20.494 1.00 81.00 89 LYS A N 1
ATOM 706 C CA . LYS A 1 89 ? -3.114 3.553 -19.267 1.00 81.00 89 LYS A CA 1
ATOM 707 C C . LYS A 1 89 ? -2.154 3.053 -18.163 1.00 81.00 89 LYS A C 1
ATOM 709 O O . LYS A 1 89 ? -1.056 2.559 -18.427 1.00 81.00 89 LYS A O 1
ATOM 714 N N . THR A 1 90 ? -2.554 3.207 -16.898 1.00 84.94 90 THR A N 1
ATOM 715 C CA . THR A 1 90 ? -1.746 2.723 -15.764 1.00 84.94 90 THR A CA 1
ATOM 716 C C . THR A 1 90 ? -1.609 1.198 -15.804 1.00 84.94 90 THR A C 1
ATOM 718 O O . THR A 1 90 ? -2.542 0.496 -16.199 1.00 84.94 90 THR A O 1
ATOM 721 N N . CYS A 1 91 ? -0.453 0.674 -15.377 1.00 85.50 91 CYS A N 1
ATOM 722 C CA . CYS A 1 91 ? -0.148 -0.753 -15.521 1.00 85.50 91 CYS A CA 1
ATOM 723 C C . CYS A 1 91 ? -1.014 -1.671 -14.649 1.00 85.50 91 CYS A C 1
ATOM 725 O O . CYS A 1 91 ? -1.135 -2.857 -14.931 1.00 85.50 91 CYS A O 1
ATOM 727 N N . LYS A 1 92 ? -1.622 -1.119 -13.590 1.00 85.81 92 LYS A N 1
ATOM 728 C CA . LYS A 1 92 ? -2.438 -1.834 -12.599 1.00 85.81 92 LYS A CA 1
ATOM 729 C C . LYS A 1 92 ? -1.750 -3.069 -11.990 1.00 85.81 92 LYS A C 1
ATOM 731 O O . LYS A 1 92 ? -2.443 -3.953 -11.501 1.00 85.81 92 LYS A O 1
ATOM 736 N N . ASN A 1 93 ? -0.415 -3.124 -11.964 1.00 85.94 93 ASN A N 1
ATOM 737 C CA . ASN A 1 93 ? 0.340 -4.215 -11.345 1.00 85.94 93 ASN A CA 1
ATOM 738 C C . ASN A 1 93 ? 0.783 -3.819 -9.929 1.00 85.94 93 ASN A C 1
ATOM 740 O O . ASN A 1 93 ? 1.862 -3.261 -9.766 1.00 85.94 93 ASN A O 1
ATOM 744 N N . PRO A 1 94 ? -0.009 -4.060 -8.874 1.00 82.00 94 PRO A N 1
ATOM 745 C CA . PRO A 1 94 ? 0.333 -3.544 -7.560 1.00 82.00 94 PRO A CA 1
ATOM 746 C C . PRO A 1 94 ? 1.515 -4.270 -6.902 1.00 82.00 94 PRO A C 1
ATOM 748 O O . PRO A 1 94 ? 1.990 -3.764 -5.893 1.00 82.00 94 PRO A O 1
ATOM 751 N N . LYS A 1 95 ? 1.967 -5.425 -7.413 1.00 83.62 95 LYS A N 1
ATOM 752 C CA . LYS A 1 95 ? 2.994 -6.279 -6.784 1.00 83.62 95 LYS A CA 1
ATOM 753 C C . LYS A 1 95 ? 4.382 -5.677 -6.902 1.00 83.62 95 LYS A C 1
ATOM 755 O O . LYS A 1 95 ? 5.068 -5.533 -5.907 1.00 83.62 95 LYS A O 1
ATOM 760 N N . VAL A 1 96 ? 4.748 -5.285 -8.115 1.00 86.81 96 VAL A N 1
ATOM 761 C CA . VAL A 1 96 ? 6.091 -4.791 -8.443 1.00 86.81 96 VAL A CA 1
ATOM 762 C C . VAL A 1 96 ? 6.080 -3.343 -8.926 1.00 86.81 96 VAL A C 1
ATOM 764 O O . VAL A 1 96 ? 7.040 -2.886 -9.522 1.00 86.81 96 VAL A O 1
ATOM 767 N N . CYS A 1 97 ? 4.968 -2.623 -8.761 1.00 90.94 97 CYS A N 1
ATOM 768 C CA . CYS A 1 97 ? 4.868 -1.208 -9.108 1.00 90.94 97 CYS A CA 1
ATOM 769 C C . CYS A 1 97 ? 4.489 -0.422 -7.847 1.00 90.94 97 CYS A C 1
ATOM 771 O O . CYS A 1 97 ? 3.349 -0.555 -7.377 1.00 90.94 97 CYS A O 1
ATOM 773 N N . PRO A 1 98 ? 5.377 0.446 -7.328 1.00 91.94 98 PRO A N 1
ATOM 774 C CA . PRO A 1 98 ? 5.118 1.176 -6.090 1.00 91.94 98 PRO A CA 1
ATOM 775 C C . PRO A 1 98 ? 3.936 2.134 -6.267 1.00 91.94 98 PRO A C 1
ATOM 777 O O . PRO A 1 98 ? 3.130 2.353 -5.367 1.00 91.94 98 PRO A O 1
ATOM 780 N N . TRP A 1 99 ? 3.743 2.628 -7.487 1.00 93.12 99 TRP A N 1
ATOM 781 C CA . TRP A 1 99 ? 2.665 3.542 -7.838 1.00 93.12 99 TRP A CA 1
ATOM 782 C C . TRP A 1 99 ? 1.301 2.850 -7.832 1.00 93.12 99 TRP A C 1
ATOM 784 O O . TRP A 1 99 ? 0.314 3.395 -7.338 1.00 93.12 99 TRP A O 1
ATOM 794 N N . CYS A 1 100 ? 1.220 1.642 -8.399 1.00 91.94 100 CYS A N 1
ATOM 795 C CA . CYS A 1 100 ? -0.012 0.857 -8.366 1.00 91.94 100 CYS A CA 1
ATOM 796 C C . CYS A 1 100 ? -0.270 0.282 -6.975 1.00 91.94 100 CYS A C 1
ATOM 798 O O . CYS A 1 100 ? -1.434 0.136 -6.607 1.00 91.94 100 CYS A O 1
ATOM 800 N N . PHE A 1 101 ? 0.773 0.023 -6.181 1.00 92.25 101 PHE A N 1
ATOM 801 C CA . PHE A 1 101 ? 0.614 -0.324 -4.774 1.00 92.25 101 PHE A CA 1
ATOM 802 C C . PHE A 1 101 ? -0.134 0.772 -4.011 1.00 92.25 101 PHE A C 1
ATOM 804 O O . PHE A 1 101 ? -1.166 0.496 -3.397 1.00 92.25 101 PHE A O 1
ATOM 811 N N . VAL A 1 102 ? 0.310 2.025 -4.143 1.00 94.38 102 VAL A N 1
ATOM 812 C CA . VAL A 1 102 ? -0.366 3.179 -3.534 1.00 94.38 102 VAL A CA 1
ATOM 813 C C . VAL A 1 102 ? -1.806 3.302 -4.039 1.00 94.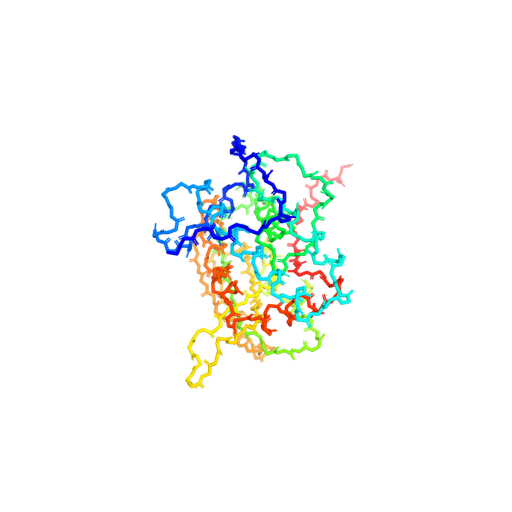38 102 VAL A C 1
ATOM 815 O O . VAL A 1 102 ? -2.742 3.307 -3.241 1.00 94.38 102 VAL A O 1
ATOM 818 N N . ARG A 1 103 ? -2.001 3.361 -5.365 1.00 93.00 103 ARG A N 1
ATOM 819 C CA . ARG A 1 103 ? -3.320 3.608 -5.982 1.00 93.00 103 ARG A CA 1
ATOM 820 C C . ARG A 1 103 ? -4.348 2.526 -5.676 1.00 93.00 103 ARG A C 1
ATOM 822 O O . ARG A 1 103 ? -5.508 2.838 -5.427 1.00 93.00 103 ARG A O 1
ATOM 829 N N . LEU A 1 104 ? -3.945 1.261 -5.774 1.00 91.44 104 LEU A N 1
ATOM 830 C CA . LEU A 1 104 ? -4.876 0.135 -5.762 1.00 91.44 104 LEU A CA 1
ATOM 831 C C . LEU A 1 104 ? -5.015 -0.513 -4.387 1.00 91.44 104 LEU A C 1
ATOM 833 O O . LEU A 1 104 ? -6.013 -1.196 -4.167 1.00 91.44 104 LEU A O 1
ATOM 837 N N . ARG A 1 105 ? -4.048 -0.312 -3.479 1.00 91.44 105 ARG A N 1
ATOM 838 C CA . ARG A 1 105 ? -4.062 -0.911 -2.138 1.00 91.44 105 ARG A CA 1
ATOM 839 C C . ARG A 1 105 ? -4.054 0.143 -1.041 1.00 91.44 105 ARG A C 1
ATOM 841 O O . ARG A 1 105 ? -5.048 0.244 -0.328 1.00 91.44 105 ARG A O 1
ATOM 848 N N . LEU A 1 106 ? -3.008 0.967 -0.946 1.00 94.69 106 LEU A N 1
ATOM 849 C CA . LEU A 1 106 ? -2.854 1.880 0.196 1.00 94.69 106 LEU A CA 1
ATOM 850 C C . LEU A 1 106 ? -4.005 2.883 0.305 1.00 94.69 106 LEU A C 1
ATOM 852 O O . LEU A 1 106 ? -4.576 3.039 1.377 1.00 94.69 106 LEU A O 1
ATOM 856 N N . VAL A 1 107 ? -4.396 3.522 -0.802 1.00 95.75 107 VAL A N 1
ATOM 857 C CA . VAL A 1 107 ? -5.504 4.494 -0.793 1.00 95.75 107 VAL A CA 1
ATOM 858 C C . VAL A 1 107 ? -6.821 3.839 -0.373 1.00 95.75 107 VAL A C 1
ATOM 860 O O . VAL A 1 107 ? -7.581 4.440 0.381 1.00 95.75 107 VAL A O 1
ATOM 863 N N . LYS A 1 108 ? -7.094 2.609 -0.828 1.00 95.56 108 LYS A N 1
ATOM 864 C CA . LYS A 1 108 ? -8.318 1.881 -0.459 1.00 95.56 108 LYS A CA 1
ATOM 865 C C . LYS A 1 108 ? -8.318 1.493 1.018 1.00 95.56 108 LYS A C 1
ATOM 867 O O . LYS A 1 108 ? -9.310 1.731 1.696 1.00 95.56 108 LYS A O 1
ATOM 872 N N . ALA A 1 109 ? -7.202 0.953 1.504 1.00 96.69 109 ALA A N 1
ATOM 873 C CA . ALA A 1 109 ? -7.007 0.607 2.909 1.00 96.69 109 ALA A CA 1
ATOM 874 C C . ALA A 1 109 ? -7.214 1.828 3.816 1.00 96.69 109 ALA A C 1
ATOM 876 O O . ALA A 1 109 ? -8.026 1.794 4.735 1.00 96.69 109 ALA A O 1
ATOM 877 N N . TYR A 1 110 ? -6.530 2.928 3.499 1.00 97.44 110 TYR A N 1
ATOM 878 C CA . TYR A 1 110 ? -6.600 4.172 4.255 1.00 97.44 110 TYR A CA 1
ATOM 879 C C . TYR A 1 110 ? -8.020 4.744 4.304 1.00 97.44 110 TYR A C 1
ATOM 881 O O . TYR A 1 110 ? -8.507 5.101 5.372 1.00 97.44 110 TYR A O 1
ATOM 889 N N . ARG A 1 111 ? -8.716 4.784 3.159 1.00 96.56 111 ARG A N 1
ATOM 890 C CA . ARG A 1 111 ? -10.107 5.257 3.095 1.00 96.56 111 ARG A CA 1
ATOM 891 C C . ARG A 1 111 ? -11.056 4.386 3.910 1.00 96.56 111 ARG A C 1
ATOM 893 O O . ARG A 1 111 ? -11.905 4.935 4.594 1.00 96.56 111 ARG A O 1
ATOM 900 N N . ALA A 1 112 ? -10.902 3.064 3.861 1.00 96.81 112 ALA A N 1
ATOM 901 C CA . ALA A 1 112 ? -11.744 2.157 4.635 1.00 96.81 112 ALA A CA 1
ATOM 902 C C . ALA A 1 112 ? -11.557 2.345 6.147 1.00 96.81 112 ALA A C 1
ATOM 904 O O . ALA A 1 112 ? -12.537 2.401 6.876 1.00 96.81 112 ALA A O 1
ATOM 905 N N . LEU A 1 113 ? -10.314 2.502 6.610 1.00 96.88 113 LEU A N 1
ATOM 906 C CA . LEU A 1 113 ? -10.019 2.754 8.025 1.00 96.88 113 LEU A CA 1
ATOM 907 C C . LEU A 1 113 ? -10.557 4.117 8.487 1.00 96.88 113 LEU A C 1
ATOM 909 O O . LEU A 1 113 ? -11.069 4.237 9.594 1.00 96.88 113 LEU A O 1
ATOM 913 N N . LEU A 1 114 ? -10.489 5.140 7.632 1.00 95.06 114 LEU A N 1
ATOM 914 C CA . LEU A 1 114 ? -11.048 6.458 7.938 1.00 95.06 114 LEU A CA 1
ATOM 915 C C . LEU A 1 114 ? -12.571 6.540 7.853 1.00 95.06 114 LEU A C 1
ATOM 917 O O . LEU A 1 114 ? -13.134 7.492 8.388 1.00 95.06 114 LEU A O 1
ATOM 921 N N . ALA A 1 115 ? -13.224 5.590 7.186 1.00 94.94 115 ALA A N 1
ATOM 922 C CA . ALA A 1 115 ? -14.673 5.597 7.025 1.00 94.94 115 ALA A CA 1
ATOM 923 C C . ALA A 1 115 ? -15.421 5.388 8.351 1.00 94.94 115 ALA A C 1
ATOM 925 O O . ALA A 1 115 ? -16.595 5.730 8.426 1.00 94.94 115 ALA A O 1
ATOM 926 N N . VAL A 1 116 ? -14.754 4.873 9.393 1.00 94.25 116 VAL A N 1
ATOM 927 C CA . VAL A 1 116 ? -15.327 4.790 10.744 1.00 94.25 116 VAL A CA 1
ATOM 928 C C . VAL A 1 116 ? -15.616 6.209 11.253 1.00 94.25 116 VAL A C 1
ATOM 930 O O . VAL A 1 116 ? -14.666 6.996 11.350 1.00 94.25 116 VAL A O 1
ATOM 933 N N . PRO A 1 117 ? -16.868 6.569 11.581 1.00 93.06 117 PRO A N 1
ATOM 934 C CA . PRO A 1 117 ? -17.218 7.888 12.114 1.00 93.06 117 PRO A CA 1
ATOM 935 C C . PRO A 1 117 ? -16.482 8.207 13.416 1.00 93.06 117 PRO A C 1
ATOM 937 O O . PRO A 1 117 ? -16.126 7.300 14.159 1.00 93.06 117 PRO A O 1
ATOM 940 N N . VAL A 1 118 ? -16.262 9.491 13.721 1.00 91.50 118 VAL A N 1
ATOM 941 C CA . VAL A 1 118 ? -15.545 9.897 14.948 1.00 91.50 118 VAL A CA 1
ATOM 942 C C . VAL A 1 118 ? -16.249 9.399 16.213 1.00 91.50 118 VAL A C 1
ATOM 944 O O . VAL A 1 118 ? -15.564 8.928 17.114 1.00 91.50 118 VAL A O 1
ATOM 947 N N . SER A 1 119 ? -17.584 9.420 16.240 1.00 91.38 119 SER A N 1
ATOM 948 C CA . SER A 1 119 ? -18.397 8.887 17.342 1.00 91.38 119 SER A CA 1
ATOM 949 C C . SER A 1 119 ? -18.148 7.396 17.581 1.00 91.38 119 SER A C 1
ATOM 951 O O . SER A 1 119 ? -17.887 6.986 18.703 1.00 91.38 119 SER A O 1
ATOM 953 N N . ALA A 1 120 ? -18.105 6.591 16.518 1.00 91.06 120 ALA A N 1
ATOM 954 C CA . ALA A 1 120 ? -17.852 5.153 16.607 1.00 91.06 120 ALA A CA 1
ATOM 955 C C . ALA A 1 120 ? -16.396 4.799 16.974 1.00 91.06 120 ALA A C 1
ATOM 957 O O . ALA A 1 120 ? -16.090 3.641 17.229 1.00 91.06 120 ALA A O 1
ATOM 958 N N . ARG A 1 121 ? -15.461 5.762 16.974 1.00 92.25 121 ARG A N 1
ATOM 959 C CA . ARG A 1 121 ? -14.050 5.519 17.342 1.00 92.25 121 ARG A CA 1
ATOM 960 C C . ARG A 1 121 ? -13.814 5.560 18.847 1.00 92.25 121 ARG A C 1
ATOM 962 O O . ARG A 1 121 ? -12.722 5.191 19.292 1.00 92.25 121 ARG A O 1
ATOM 969 N N . GLU A 1 122 ? -14.768 6.062 19.622 1.00 91.75 122 GLU A N 1
ATOM 970 C CA . GLU A 1 122 ? -14.647 6.114 21.072 1.00 91.75 122 GLU A CA 1
ATOM 971 C C . GLU A 1 122 ? -14.562 4.696 21.651 1.00 91.75 122 GLU A C 1
ATOM 973 O O . GLU A 1 122 ? -15.301 3.809 21.255 1.00 91.75 122 GLU A O 1
ATOM 978 N N . GLY A 1 123 ? -13.585 4.447 22.527 1.00 93.50 123 GLY A N 1
ATOM 979 C CA . GLY A 1 123 ? -13.309 3.092 23.026 1.00 93.50 123 GLY A CA 1
ATOM 980 C C . GLY A 1 123 ? -12.502 2.187 22.082 1.00 93.50 123 GLY A C 1
ATOM 981 O O . GLY A 1 123 ? -12.075 1.122 22.513 1.00 93.50 123 GLY A O 1
ATOM 982 N N . TYR A 1 124 ? -12.180 2.625 20.857 1.00 97.38 124 TYR A N 1
ATOM 983 C CA . TYR A 1 124 ? -11.425 1.827 19.880 1.00 97.38 124 TYR A CA 1
ATOM 984 C C . TYR A 1 124 ? -9.959 2.263 19.725 1.00 97.38 124 TYR A C 1
ATOM 986 O O . TYR A 1 124 ? -9.544 3.377 20.077 1.00 97.38 124 TYR A O 1
ATOM 994 N N . GLN A 1 125 ? -9.156 1.364 19.159 1.00 97.19 125 GLN A N 1
ATOM 995 C CA . GLN A 1 125 ? -7.742 1.556 18.858 1.00 97.19 125 GLN A CA 1
ATOM 996 C C . GLN A 1 125 ? -7.335 0.963 17.505 1.00 97.19 125 GLN A C 1
ATOM 998 O O . GLN A 1 125 ? -7.995 0.080 16.962 1.00 97.19 125 GLN A O 1
ATOM 1003 N N . VAL A 1 126 ? -6.216 1.448 16.962 1.00 98.12 126 VAL A N 1
ATOM 1004 C CA . VAL A 1 126 ? -5.613 0.937 15.727 1.00 98.12 126 VAL A CA 1
ATOM 1005 C C . VAL A 1 126 ? -4.587 -0.138 16.058 1.00 98.12 126 VAL A C 1
ATOM 1007 O O . VAL A 1 126 ? -3.652 0.084 16.831 1.00 98.12 126 VAL A O 1
ATOM 1010 N N . VAL A 1 127 ? -4.718 -1.279 15.393 1.00 97.25 127 VAL A N 1
ATOM 1011 C CA . VAL A 1 127 ? -3.771 -2.392 15.450 1.00 97.25 127 VAL A CA 1
ATOM 1012 C C . VAL A 1 127 ? -3.293 -2.720 14.049 1.00 97.25 127 VAL A C 1
ATOM 1014 O O . VAL A 1 127 ? -4.072 -2.707 13.099 1.00 97.25 127 VAL A O 1
ATOM 1017 N N . ALA A 1 128 ? -2.015 -3.062 13.922 1.00 96.88 128 ALA A N 1
ATOM 1018 C CA . ALA A 1 128 ? -1.479 -3.675 12.717 1.00 96.88 128 ALA A CA 1
ATOM 1019 C C . ALA A 1 128 ? -0.830 -5.015 13.049 1.00 96.88 128 ALA A C 1
ATOM 1021 O O . ALA A 1 128 ? -0.217 -5.163 14.103 1.00 96.88 128 ALA A O 1
ATOM 1022 N N . TRP A 1 129 ? -0.923 -5.977 12.142 1.00 94.94 129 TRP A N 1
ATOM 1023 C CA . TRP A 1 129 ? -0.283 -7.276 12.283 1.00 94.94 129 TRP A CA 1
ATOM 1024 C C . TRP A 1 129 ? 0.306 -7.775 10.971 1.00 94.94 129 TRP A C 1
ATOM 1026 O O . TRP A 1 129 ? -0.052 -7.311 9.886 1.00 94.94 129 TRP A O 1
ATOM 1036 N N . GLY A 1 130 ? 1.215 -8.743 11.060 1.00 92.06 130 GLY A N 1
ATOM 1037 C CA . GLY A 1 130 ? 1.785 -9.381 9.883 1.00 92.06 130 GLY A CA 1
ATOM 1038 C C . GLY A 1 130 ? 2.405 -10.746 10.145 1.00 92.06 130 GLY A C 1
ATOM 1039 O O . GLY A 1 130 ? 2.737 -11.097 11.278 1.00 92.06 130 GLY A O 1
ATOM 1040 N N . ARG A 1 131 ? 2.576 -11.503 9.062 1.00 88.50 131 ARG A N 1
ATOM 1041 C CA . ARG A 1 131 ? 3.367 -12.733 8.996 1.00 88.50 131 ARG A CA 1
ATOM 1042 C C . ARG A 1 131 ? 3.968 -12.892 7.606 1.00 88.50 131 ARG A C 1
ATOM 1044 O O . ARG A 1 131 ? 3.308 -12.614 6.604 1.00 88.50 131 ARG A O 1
ATOM 1051 N N . VAL A 1 132 ? 5.188 -13.405 7.541 1.00 84.88 132 VAL A N 1
ATOM 1052 C CA . VAL A 1 132 ? 5.755 -13.892 6.281 1.00 84.88 132 VAL A CA 1
ATOM 1053 C C . VAL A 1 132 ? 5.087 -15.227 5.970 1.00 84.88 132 VAL A C 1
ATOM 1055 O O . VAL A 1 132 ? 5.048 -16.109 6.828 1.00 84.88 132 VAL A O 1
ATOM 1058 N N . THR A 1 133 ? 4.503 -15.362 4.783 1.00 72.19 133 THR A N 1
ATOM 1059 C CA . THR A 1 133 ? 3.835 -16.598 4.366 1.00 72.19 133 THR A CA 1
ATOM 1060 C C . THR A 1 133 ? 4.743 -17.403 3.454 1.00 72.19 133 THR A C 1
ATOM 1062 O O . THR A 1 133 ? 5.441 -16.839 2.608 1.00 72.19 133 THR A O 1
ATOM 1065 N N . LEU A 1 134 ? 4.728 -18.725 3.621 1.00 57.97 134 LEU A N 1
ATOM 1066 C CA . LEU A 1 134 ? 5.307 -19.640 2.643 1.00 57.97 134 LEU A CA 1
ATOM 1067 C C . LEU A 1 134 ? 4.420 -19.629 1.387 1.00 57.97 134 LEU A C 1
ATOM 1069 O O . LEU A 1 134 ? 3.242 -19.280 1.467 1.00 57.97 134 LEU A O 1
ATOM 1073 N N . ASN A 1 135 ? 5.017 -19.887 0.223 1.00 58.38 135 ASN A N 1
ATOM 1074 C CA . ASN A 1 135 ? 4.329 -19.838 -1.068 1.00 58.38 135 ASN A CA 1
ATOM 1075 C C . ASN A 1 135 ? 3.272 -20.949 -1.152 1.00 58.38 135 ASN A C 1
ATOM 1077 O O . ASN A 1 135 ? 3.542 -22.016 -1.690 1.00 58.38 135 ASN A O 1
ATOM 1081 N N . ASP A 1 136 ? 2.077 -20.679 -0.640 1.00 58.12 136 ASP A N 1
ATOM 1082 C CA . ASP A 1 136 ? 0.900 -21.502 -0.886 1.00 58.12 136 ASP A CA 1
ATOM 1083 C C . ASP A 1 136 ? 0.274 -21.115 -2.235 1.00 58.12 136 ASP A C 1
ATOM 1085 O O . ASP A 1 136 ? 0.296 -19.952 -2.650 1.00 58.12 136 ASP A O 1
ATOM 1089 N N . GLU A 1 137 ? -0.356 -22.078 -2.910 1.00 65.12 137 GLU A N 1
ATOM 1090 C CA . GLU A 1 137 ? -1.117 -21.835 -4.147 1.00 65.12 137 GLU A CA 1
ATOM 1091 C C . GLU A 1 137 ? -2.280 -20.841 -3.941 1.00 65.12 137 GLU A C 1
ATOM 1093 O O . GLU A 1 137 ? -2.770 -20.219 -4.888 1.00 65.12 137 GLU A O 1
ATOM 1098 N N . LYS A 1 138 ? -2.724 -20.659 -2.688 1.00 76.38 138 LYS A N 1
ATOM 1099 C CA . LYS A 1 138 ? -3.846 -19.795 -2.300 1.00 76.38 138 LYS A CA 1
ATOM 1100 C C . LYS A 1 138 ? -3.366 -18.572 -1.525 1.00 76.38 138 LYS A C 1
ATOM 1102 O O . LYS A 1 138 ? -2.492 -18.649 -0.670 1.00 76.38 138 LYS A O 1
ATOM 1107 N N . LEU A 1 139 ? -4.008 -17.427 -1.776 1.00 83.56 139 LEU A N 1
ATOM 1108 C CA . LEU A 1 139 ? -3.730 -16.212 -1.011 1.00 83.56 139 LEU A CA 1
ATOM 1109 C C . LEU A 1 139 ? -4.132 -16.393 0.466 1.00 83.56 139 LEU A C 1
ATOM 1111 O O . LEU A 1 139 ? -5.246 -16.849 0.736 1.00 83.56 139 LEU A O 1
ATOM 1115 N N . PRO A 1 140 ? -3.298 -15.951 1.423 1.00 86.75 140 PRO A N 1
ATOM 1116 C CA . PRO A 1 140 ? -3.435 -16.254 2.851 1.00 86.75 140 PRO A CA 1
ATOM 1117 C C . PRO A 1 140 ? -4.507 -15.424 3.584 1.00 86.75 140 PRO A C 1
ATOM 1119 O O . PRO A 1 140 ? -4.378 -15.189 4.787 1.00 86.75 140 PRO A O 1
ATOM 1122 N N . PHE A 1 141 ? -5.549 -14.953 2.889 1.00 90.12 141 PHE A N 1
ATOM 1123 C CA . PHE A 1 141 ? -6.589 -14.126 3.501 1.00 90.12 141 PHE A CA 1
ATOM 1124 C C . PHE A 1 141 ? -7.479 -14.923 4.445 1.00 90.12 141 PHE A C 1
ATOM 1126 O O . PHE A 1 141 ? -8.150 -15.877 4.044 1.00 90.12 141 PHE A O 1
ATOM 1133 N N . LEU A 1 142 ? -7.610 -14.420 5.666 1.00 89.38 142 LEU A N 1
ATOM 1134 C CA . LEU A 1 142 ? -8.558 -14.921 6.651 1.00 89.38 142 LEU A CA 1
ATOM 1135 C C . LEU A 1 142 ? -9.973 -14.453 6.289 1.00 89.38 142 LEU A C 1
ATOM 1137 O O . LEU A 1 142 ? -10.163 -13.382 5.694 1.00 89.38 142 LEU A O 1
ATOM 1141 N N . ARG A 1 143 ? -10.978 -15.286 6.564 1.00 86.56 143 ARG A N 1
ATOM 1142 C CA . ARG A 1 143 ? -12.367 -15.023 6.155 1.00 86.56 143 ARG A CA 1
ATOM 1143 C C . ARG A 1 143 ? -12.952 -13.854 6.951 1.00 86.56 143 ARG A C 1
ATOM 1145 O O . ARG A 1 143 ? -12.511 -13.568 8.056 1.00 86.56 143 ARG A O 1
ATOM 1152 N N . SER A 1 144 ? -13.931 -13.156 6.379 1.00 80.50 144 SER A N 1
ATOM 1153 C CA . SER A 1 144 ? -14.600 -12.036 7.057 1.00 80.50 144 SER A CA 1
ATOM 1154 C C . SER A 1 144 ? -15.571 -12.497 8.142 1.00 80.50 144 SER A C 1
ATOM 1156 O O . SER A 1 144 ? -15.702 -11.807 9.140 1.00 80.50 144 SER A O 1
ATOM 1158 N N . ASN A 1 145 ? -16.224 -13.645 7.942 1.00 83.94 145 ASN A N 1
ATOM 1159 C CA . ASN A 1 145 ? -17.172 -14.262 8.876 1.00 83.94 145 ASN A CA 1
ATOM 1160 C C . ASN A 1 145 ? -16.511 -15.209 9.891 1.00 83.94 145 ASN A C 1
ATOM 1162 O O . ASN A 1 145 ? -17.172 -15.713 10.789 1.00 83.94 145 ASN A O 1
ATOM 1166 N N . TYR A 1 146 ? -15.227 -15.506 9.700 1.00 86.50 146 TYR A N 1
ATOM 1167 C CA . TYR A 1 146 ? -14.448 -16.366 10.579 1.00 86.50 146 TYR A CA 1
ATOM 1168 C C . TYR A 1 146 ? -12.969 -15.999 10.433 1.00 86.50 146 TYR A C 1
ATOM 1170 O O . TYR A 1 146 ? -12.215 -16.604 9.662 1.00 86.50 146 TYR A O 1
ATOM 1178 N N . GLY A 1 147 ? -12.591 -14.910 11.094 1.00 90.12 147 GLY A N 1
ATOM 1179 C CA . GLY A 1 147 ? -11.269 -14.304 10.993 1.00 90.12 147 GLY A CA 1
ATOM 1180 C C . GLY A 1 147 ? -11.108 -13.115 11.937 1.00 90.12 147 GLY A C 1
ATOM 1181 O O . GLY A 1 147 ? -12.022 -12.834 12.711 1.00 90.12 147 GLY A O 1
ATOM 1182 N N . PRO A 1 148 ? -9.991 -12.368 11.836 1.00 90.88 148 PRO A N 1
ATOM 1183 C CA . PRO A 1 148 ? -9.636 -11.308 12.780 1.00 90.88 148 PRO A CA 1
ATOM 1184 C C . PRO A 1 148 ? -10.712 -10.237 12.940 1.00 90.88 148 PRO A C 1
ATOM 1186 O O . PRO A 1 148 ? -10.815 -9.624 13.992 1.00 90.88 148 PRO A O 1
ATOM 1189 N N . HIS A 1 149 ? -11.520 -10.016 11.900 1.00 94.38 149 HIS A N 1
ATOM 1190 C CA . HIS A 1 149 ? -12.643 -9.092 11.973 1.00 94.38 149 HIS A CA 1
ATOM 1191 C C . HIS A 1 149 ? -13.661 -9.510 13.038 1.00 94.38 149 HIS A C 1
ATOM 1193 O O . HIS A 1 149 ? -14.017 -8.695 13.875 1.00 94.38 149 HIS A O 1
ATOM 1199 N N . THR A 1 150 ? -14.075 -10.778 13.030 1.00 92.69 150 THR A N 1
ATOM 1200 C CA . THR A 1 150 ? -15.017 -11.340 14.006 1.00 92.69 150 THR A CA 1
ATOM 1201 C C . THR A 1 150 ? -14.341 -11.613 15.344 1.00 92.69 150 THR A C 1
ATOM 1203 O O . THR A 1 150 ? -14.890 -11.273 16.378 1.00 92.69 150 THR A O 1
ATOM 1206 N N . TRP A 1 151 ? -13.140 -12.201 15.333 1.00 91.94 151 TRP A N 1
ATOM 1207 C CA . TRP A 1 151 ? -12.419 -12.585 16.554 1.00 91.94 151 TRP A CA 1
ATOM 1208 C C . TRP A 1 151 ? -12.078 -11.397 17.453 1.00 91.94 151 TRP A C 1
ATOM 1210 O O . TRP A 1 151 ? -12.059 -11.534 18.667 1.00 91.94 151 TRP A O 1
ATOM 1220 N N . CYS A 1 152 ? -11.793 -10.243 16.848 1.00 92.75 152 CYS A N 1
ATOM 1221 C CA . CYS A 1 152 ? -11.413 -9.032 17.569 1.00 92.75 152 CYS A CA 1
ATOM 1222 C C . CYS A 1 152 ? -12.524 -7.976 17.581 1.00 92.75 152 CYS A C 1
ATOM 1224 O O . CYS A 1 152 ? -12.214 -6.815 17.838 1.00 92.75 152 CYS A O 1
ATOM 1226 N N . GLU A 1 153 ? -13.755 -8.345 17.199 1.00 93.44 153 GLU A N 1
ATOM 1227 C CA . GLU A 1 153 ? -14.913 -7.436 17.131 1.00 93.44 153 GLU A CA 1
ATOM 1228 C C . GLU A 1 153 ? -14.575 -6.108 16.432 1.00 93.44 153 GLU A C 1
ATOM 1230 O O . GLU A 1 153 ? -14.891 -5.002 16.866 1.00 93.44 153 GLU A O 1
ATOM 1235 N N . ALA A 1 154 ? -13.821 -6.215 15.340 1.00 95.25 154 ALA A N 1
ATOM 1236 C CA . ALA A 1 154 ? -13.212 -5.064 14.706 1.00 95.25 154 ALA A CA 1
ATOM 1237 C C . ALA A 1 154 ? -14.253 -4.276 13.905 1.00 95.25 154 ALA A C 1
ATOM 1239 O O . ALA A 1 154 ? -14.889 -4.846 13.022 1.00 95.25 154 ALA A O 1
ATOM 1240 N N . LEU A 1 155 ? -14.308 -2.952 14.061 1.00 96.38 155 LEU A N 1
ATOM 1241 C CA . LEU A 1 155 ? -15.142 -2.083 13.215 1.00 96.38 155 LEU A CA 1
ATOM 1242 C C . LEU A 1 155 ? -14.746 -2.165 11.742 1.00 96.38 155 LEU A C 1
ATOM 1244 O O . LEU A 1 155 ? -15.583 -2.164 10.848 1.00 96.38 155 LEU A O 1
ATOM 1248 N N . VAL A 1 156 ? -13.441 -2.225 11.479 1.00 97.38 156 VAL A N 1
ATOM 1249 C CA . VAL A 1 156 ? -12.876 -2.369 10.134 1.00 97.38 156 VAL A CA 1
ATOM 1250 C C . VAL A 1 156 ? -11.714 -3.331 10.205 1.00 97.38 156 VAL A C 1
ATOM 1252 O O . VAL A 1 156 ? -10.904 -3.288 11.130 1.00 97.38 156 VAL A O 1
ATOM 1255 N N . THR A 1 157 ? -11.587 -4.184 9.194 1.00 97.50 157 THR A N 1
ATOM 1256 C CA . THR A 1 157 ? -10.397 -5.013 9.005 1.00 97.50 157 THR A CA 1
ATOM 1257 C C . THR A 1 157 ? -9.933 -4.938 7.564 1.00 97.50 157 THR A C 1
ATOM 1259 O O . THR A 1 157 ? -10.647 -5.313 6.637 1.00 97.50 157 THR A O 1
ATOM 1262 N N . VAL A 1 158 ? -8.702 -4.483 7.369 1.00 97.56 158 VAL A N 1
ATOM 1263 C CA . VAL A 1 158 ? -8.014 -4.520 6.083 1.00 97.56 158 VAL A CA 1
ATOM 1264 C C . VAL A 1 158 ? -6.975 -5.624 6.137 1.00 97.56 158 VAL A C 1
ATOM 1266 O O . VAL A 1 158 ? -6.110 -5.599 7.000 1.00 97.56 158 VAL A O 1
ATOM 1269 N N . GLN A 1 159 ? -7.022 -6.557 5.194 1.00 95.88 159 GLN A N 1
ATOM 1270 C CA . GLN A 1 159 ? -5.993 -7.570 4.977 1.00 95.88 159 GLN A CA 1
ATOM 1271 C C . GLN A 1 159 ? -5.332 -7.335 3.621 1.00 95.88 159 GLN A C 1
ATOM 1273 O O . GLN A 1 159 ? -6.000 -7.032 2.631 1.00 95.88 159 GLN A O 1
ATOM 1278 N N . MET A 1 160 ? -4.018 -7.483 3.548 1.00 93.88 160 MET A N 1
ATOM 1279 C CA . MET A 1 160 ? -3.214 -7.248 2.355 1.00 93.88 160 MET A CA 1
ATOM 1280 C C . MET A 1 160 ? -2.158 -8.334 2.209 1.00 93.88 160 MET A C 1
ATOM 1282 O O . MET A 1 160 ? -1.606 -8.822 3.188 1.00 93.88 160 MET A O 1
ATOM 1286 N N . VAL A 1 161 ? -1.845 -8.668 0.961 1.00 89.62 161 VAL A N 1
ATOM 1287 C CA . VAL A 1 161 ? -0.710 -9.534 0.629 1.00 89.62 161 VAL A CA 1
ATOM 1288 C C . VAL A 1 161 ? 0.338 -8.674 -0.048 1.00 89.62 161 VAL A C 1
ATOM 1290 O O . VAL A 1 161 ? 0.161 -8.284 -1.203 1.00 89.62 161 VAL A O 1
ATOM 1293 N N . VAL A 1 162 ? 1.388 -8.303 0.674 1.00 86.19 162 VAL A N 1
ATOM 1294 C CA . VAL A 1 162 ? 2.449 -7.409 0.192 1.00 86.19 162 VAL A CA 1
ATOM 1295 C C . VAL A 1 162 ? 3.713 -8.196 -0.126 1.00 86.19 162 VAL A C 1
ATOM 1297 O O . VAL A 1 162 ? 3.992 -9.177 0.552 1.00 86.19 162 VAL A O 1
ATOM 1300 N N . PRO A 1 163 ? 4.491 -7.803 -1.144 1.00 79.56 163 PRO A N 1
ATOM 1301 C CA . PRO A 1 163 ? 5.828 -8.351 -1.286 1.00 79.56 163 PRO A CA 1
ATOM 1302 C C . PRO A 1 163 ? 6.695 -7.958 -0.089 1.00 79.56 163 PRO A C 1
ATOM 1304 O O . PRO A 1 163 ? 6.512 -6.886 0.488 1.00 79.56 163 PRO A O 1
ATOM 1307 N N . PHE A 1 164 ? 7.629 -8.830 0.260 1.00 81.25 164 PHE A N 1
ATOM 1308 C CA . PHE A 1 164 ? 8.584 -8.680 1.348 1.00 81.25 164 PHE A CA 1
ATOM 1309 C C . PHE A 1 164 ? 9.938 -9.203 0.871 1.00 81.25 164 PHE A C 1
ATOM 1311 O O . PHE A 1 164 ? 10.005 -10.295 0.312 1.00 81.25 164 PHE A O 1
ATOM 1318 N N . VAL A 1 165 ? 11.009 -8.435 1.061 1.00 74.44 165 VAL A N 1
ATOM 1319 C CA . VAL A 1 165 ? 12.371 -8.885 0.746 1.00 74.44 165 VAL A CA 1
ATOM 1320 C C . VAL A 1 165 ? 13.000 -9.364 2.045 1.00 74.44 165 VAL A C 1
ATOM 1322 O O . VAL A 1 165 ? 13.174 -8.570 2.966 1.00 74.44 165 VAL A O 1
ATOM 1325 N N . ASN A 1 166 ? 13.308 -10.657 2.137 1.00 75.31 166 ASN A N 1
ATOM 1326 C CA . ASN A 1 166 ? 14.092 -11.181 3.244 1.00 75.31 166 ASN A CA 1
ATOM 1327 C C . ASN A 1 166 ? 15.580 -11.063 2.896 1.00 75.31 166 ASN A C 1
ATOM 1329 O O . ASN A 1 166 ? 16.087 -11.839 2.085 1.00 75.31 166 ASN A O 1
ATOM 1333 N N . GLU A 1 167 ? 16.254 -10.076 3.486 1.00 65.56 167 GLU A N 1
ATOM 1334 C CA . GLU A 1 167 ? 17.700 -9.873 3.317 1.00 65.56 167 GLU A CA 1
ATOM 1335 C C . GLU A 1 167 ? 18.537 -10.746 4.274 1.00 65.56 167 GLU A C 1
ATOM 1337 O O . GLU A 1 167 ? 19.719 -10.956 4.031 1.00 65.56 167 GLU A O 1
ATOM 1342 N N . ASN A 1 168 ? 17.931 -11.327 5.318 1.00 62.47 168 ASN A N 1
ATOM 1343 C CA . ASN A 1 168 ? 18.626 -12.102 6.355 1.00 62.47 168 ASN A CA 1
ATOM 1344 C C . ASN A 1 168 ? 18.731 -13.598 6.014 1.00 62.47 168 ASN A C 1
ATOM 1346 O O . ASN A 1 168 ? 18.542 -14.449 6.884 1.00 62.47 168 ASN A O 1
ATOM 1350 N N . VAL A 1 169 ? 18.976 -13.941 4.749 1.00 60.75 169 VAL A N 1
ATOM 1351 C CA . VAL A 1 169 ? 19.163 -15.340 4.343 1.00 60.75 169 VAL A CA 1
ATOM 1352 C C . VAL A 1 169 ? 20.642 -15.696 4.535 1.00 60.75 169 VAL A C 1
ATOM 1354 O O . VAL A 1 169 ? 21.478 -15.157 3.807 1.00 60.75 169 VAL A O 1
ATOM 1357 N N . PRO A 1 170 ? 20.999 -16.575 5.495 1.00 47.09 170 PRO A N 1
ATOM 1358 C CA . PRO A 1 170 ? 22.381 -16.992 5.685 1.00 47.09 170 PRO A CA 1
ATOM 1359 C C . PRO A 1 170 ? 22.807 -17.715 4.405 1.00 47.09 170 PRO A C 1
ATOM 1361 O O . PRO A 1 170 ? 22.231 -18.745 4.076 1.00 47.09 170 PRO A O 1
ATOM 1364 N N . GLN A 1 171 ? 23.767 -17.156 3.666 1.00 50.88 171 GLN A N 1
ATOM 1365 C CA . GLN A 1 171 ? 24.363 -17.740 2.449 1.00 50.88 171 GLN A CA 1
ATOM 1366 C C . GLN A 1 171 ? 23.533 -17.667 1.145 1.00 50.88 171 GLN A C 1
ATOM 1368 O O . GLN A 1 171 ? 23.869 -18.354 0.184 1.00 50.88 171 GLN A O 1
ATOM 1373 N N . GLY A 1 172 ? 22.494 -16.825 1.047 1.00 54.72 172 GLY A N 1
ATOM 1374 C CA . GLY A 1 172 ? 21.631 -16.768 -0.147 1.00 54.72 172 GLY A CA 1
ATOM 1375 C C . GLY A 1 172 ? 21.377 -15.369 -0.713 1.00 54.72 172 GLY A C 1
ATOM 1376 O O . GLY A 1 172 ? 21.462 -14.367 -0.008 1.00 54.72 172 GLY A O 1
ATOM 1377 N N . GLN A 1 173 ? 21.012 -15.309 -2.000 1.00 60.22 173 GLN A N 1
ATOM 1378 C CA . GLN A 1 173 ? 20.425 -14.111 -2.613 1.00 60.22 173 GLN A CA 1
ATOM 1379 C C . GLN A 1 173 ? 19.146 -13.691 -1.851 1.00 60.22 173 GLN A C 1
ATOM 1381 O O . GLN A 1 173 ? 18.430 -14.570 -1.354 1.00 60.22 173 GLN A O 1
ATOM 1386 N N . PRO A 1 174 ? 18.820 -12.383 -1.761 1.00 64.00 174 PRO A N 1
ATOM 1387 C CA . PRO A 1 174 ? 17.618 -11.907 -1.079 1.00 64.00 174 PRO A CA 1
ATOM 1388 C C . PRO A 1 174 ? 16.366 -12.640 -1.566 1.00 64.00 174 PRO A C 1
ATOM 1390 O O . PRO A 1 174 ? 16.009 -12.584 -2.745 1.00 64.00 174 PRO A O 1
ATOM 1393 N N . LYS A 1 175 ? 15.664 -13.326 -0.658 1.00 73.31 175 LYS A N 1
ATOM 1394 C CA . LYS A 1 175 ? 14.461 -14.075 -1.032 1.00 73.31 175 LYS A CA 1
ATOM 1395 C C . LYS A 1 175 ? 13.258 -13.154 -0.963 1.00 73.31 175 LYS A C 1
ATOM 1397 O O . LYS A 1 175 ? 12.842 -12.726 0.115 1.00 73.31 175 LYS A O 1
ATOM 1402 N N . VAL A 1 176 ? 12.668 -12.871 -2.118 1.00 73.69 176 VAL A N 1
ATOM 1403 C CA . VAL A 1 176 ? 11.408 -12.134 -2.173 1.00 73.69 176 VAL A CA 1
ATOM 1404 C C . VAL A 1 176 ? 10.261 -13.095 -1.884 1.00 73.69 176 VAL A C 1
ATOM 1406 O O . VAL A 1 176 ? 10.066 -14.096 -2.569 1.00 73.69 176 VAL A O 1
ATOM 1409 N N . GLN A 1 177 ? 9.518 -12.795 -0.830 1.00 78.38 177 GLN A N 1
ATOM 1410 C CA . GLN A 1 177 ? 8.382 -13.565 -0.343 1.00 78.38 177 GLN A CA 1
ATOM 1411 C C . GLN A 1 177 ? 7.136 -12.681 -0.317 1.00 78.38 177 GLN A C 1
ATOM 1413 O O . GLN A 1 177 ? 7.190 -11.470 -0.546 1.00 78.38 177 GLN A O 1
ATOM 1418 N N . LEU A 1 178 ? 5.992 -13.288 -0.025 1.00 80.25 178 LEU A N 1
ATOM 1419 C CA . LEU A 1 178 ? 4.779 -12.551 0.288 1.00 80.25 178 LEU A CA 1
ATOM 1420 C C . LEU A 1 178 ? 4.598 -12.489 1.805 1.00 80.25 178 LEU A C 1
ATOM 1422 O O . LEU A 1 178 ? 4.798 -13.465 2.526 1.00 80.25 178 LEU A O 1
ATOM 1426 N N . CYS A 1 179 ? 4.221 -11.315 2.288 1.00 87.88 179 CYS A N 1
ATOM 1427 C CA . CYS A 1 179 ? 3.803 -11.073 3.654 1.00 87.88 179 CYS A CA 1
ATOM 1428 C C . CYS A 1 179 ? 2.290 -10.866 3.663 1.00 87.88 179 CYS A C 1
ATOM 1430 O O . CYS A 1 179 ? 1.743 -10.070 2.893 1.00 87.88 179 CYS A O 1
ATOM 1432 N N . HIS A 1 180 ? 1.614 -11.600 4.539 1.00 91.44 180 HIS A N 1
ATOM 1433 C CA . HIS A 1 180 ? 0.229 -11.341 4.876 1.00 91.44 180 HIS A CA 1
ATOM 1434 C C . HIS A 1 180 ? 0.196 -10.324 6.008 1.00 91.44 180 HIS A C 1
ATOM 1436 O O . HIS A 1 180 ? 0.695 -10.592 7.099 1.00 91.44 180 HIS A O 1
ATOM 1442 N N . SER A 1 181 ? -0.401 -9.171 5.749 1.00 93.56 181 SER A N 1
ATOM 1443 C CA . SER A 1 181 ? -0.497 -8.069 6.697 1.00 93.56 181 SER A CA 1
ATOM 1444 C C . SER A 1 181 ? -1.945 -7.680 6.906 1.00 93.56 181 SER A C 1
ATOM 1446 O O . SER A 1 181 ? -2.751 -7.760 5.978 1.00 93.56 181 SER A O 1
ATOM 1448 N N . GLY A 1 182 ? -2.262 -7.168 8.084 1.00 95.44 182 GLY A N 1
ATOM 1449 C CA . GLY A 1 182 ? -3.565 -6.595 8.342 1.00 95.44 182 GLY A CA 1
ATOM 1450 C C . GLY A 1 182 ? -3.513 -5.392 9.257 1.00 95.44 182 GLY A C 1
ATOM 1451 O O . GLY A 1 182 ? -2.542 -5.167 9.974 1.00 95.44 182 GLY A O 1
ATOM 1452 N N . ILE A 1 183 ? -4.555 -4.578 9.157 1.00 97.88 183 ILE A N 1
ATOM 1453 C CA . ILE A 1 183 ? -4.769 -3.384 9.965 1.00 97.88 183 ILE A CA 1
ATOM 1454 C C . ILE A 1 183 ? -6.229 -3.391 10.386 1.00 97.88 183 ILE A C 1
ATOM 1456 O O . ILE A 1 183 ? -7.115 -3.597 9.551 1.00 97.88 183 ILE A O 1
ATOM 1460 N N . GLN A 1 184 ? -6.471 -3.189 11.672 1.00 97.31 184 GLN A N 1
ATOM 1461 C CA . GLN A 1 184 ? -7.789 -3.266 12.275 1.00 97.31 184 GLN A CA 1
ATOM 1462 C C . GLN A 1 184 ? -8.048 -2.057 13.164 1.00 97.31 184 GLN A C 1
ATOM 1464 O O . GLN A 1 184 ? -7.119 -1.481 13.735 1.00 97.31 184 GLN A O 1
ATOM 1469 N N . ILE A 1 185 ? -9.324 -1.702 13.278 1.00 97.81 185 ILE A N 1
ATOM 1470 C CA . ILE A 1 185 ? -9.834 -0.833 14.336 1.00 97.81 185 ILE A CA 1
ATOM 1471 C C . ILE A 1 185 ? -10.624 -1.735 15.278 1.00 97.81 185 ILE A C 1
ATOM 1473 O O . ILE A 1 185 ? -11.623 -2.302 14.846 1.00 97.81 185 ILE A O 1
ATOM 1477 N N . ILE A 1 186 ? -10.140 -1.909 16.506 1.00 96.69 186 ILE A N 1
ATOM 1478 C CA . ILE A 1 186 ? -10.656 -2.886 17.482 1.00 96.69 186 ILE A CA 1
ATOM 1479 C C . ILE A 1 186 ? -10.943 -2.214 18.829 1.00 96.69 186 ILE A C 1
ATOM 1481 O O . ILE A 1 186 ? -10.357 -1.153 19.081 1.00 96.69 186 ILE A O 1
ATOM 1485 N N . PRO A 1 187 ? -11.794 -2.793 19.689 1.00 96.94 187 PRO A N 1
ATOM 1486 C CA . PRO A 1 187 ? -11.989 -2.314 21.054 1.00 96.94 187 PRO A CA 1
ATOM 1487 C C . PRO A 1 187 ? -10.668 -2.252 21.842 1.00 96.94 187 PRO A C 1
ATOM 1489 O O . PRO A 1 187 ? -9.731 -3.021 21.595 1.00 96.94 187 PRO A O 1
ATOM 1492 N N . LYS A 1 188 ? -10.537 -1.300 22.771 1.00 95.44 188 LYS A N 1
ATOM 1493 C CA . LYS A 1 188 ? -9.305 -1.112 23.564 1.00 95.44 188 LYS A CA 1
ATOM 1494 C C . LYS A 1 188 ? -8.991 -2.274 24.507 1.00 95.44 188 LYS A C 1
ATOM 1496 O O . LYS A 1 188 ? -7.822 -2.517 24.785 1.00 95.44 188 LYS A O 1
ATOM 1501 N N . ASP A 1 189 ? -10.022 -2.948 24.980 1.00 93.62 189 ASP A N 1
ATOM 1502 C CA . ASP A 1 189 ? -10.005 -4.102 25.878 1.00 93.62 189 ASP A CA 1
ATOM 1503 C C . ASP A 1 189 ? -9.785 -5.440 25.152 1.00 93.62 189 ASP A C 1
ATOM 1505 O O . ASP A 1 189 ? -9.534 -6.457 25.794 1.00 93.62 189 ASP A O 1
ATOM 1509 N N . CYS A 1 190 ? -9.800 -5.456 23.815 1.00 93.44 190 CYS A N 1
ATOM 1510 C CA . CYS A 1 190 ? -9.536 -6.662 23.036 1.00 93.44 190 CYS A CA 1
ATOM 1511 C C . CYS A 1 190 ? -8.106 -7.202 23.267 1.00 93.44 190 CYS A C 1
ATOM 1513 O O . CYS A 1 190 ? -7.108 -6.545 22.946 1.00 93.44 190 CYS A O 1
ATOM 1515 N N . GLU A 1 191 ? -7.996 -8.453 23.734 1.00 91.31 191 GLU A N 1
ATOM 1516 C CA . GLU A 1 191 ? -6.731 -9.180 23.924 1.00 91.31 191 GLU A CA 1
ATOM 1517 C C . GLU A 1 191 ? -6.119 -9.646 22.588 1.00 91.31 191 GLU A C 1
ATOM 1519 O O . GLU A 1 191 ? -6.035 -10.836 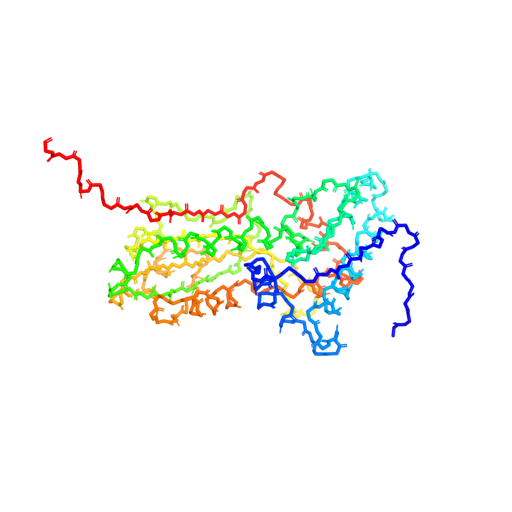22.272 1.00 91.31 191 GLU A O 1
ATOM 1524 N N . ILE A 1 192 ? -5.640 -8.701 21.781 1.00 88.31 192 ILE A N 1
ATOM 1525 C CA . ILE A 1 192 ? -5.206 -8.963 20.403 1.00 88.31 192 ILE A CA 1
ATOM 1526 C C . ILE A 1 192 ? -4.154 -10.076 20.269 1.00 88.31 192 ILE A C 1
ATOM 1528 O O . ILE A 1 192 ? -4.194 -10.861 19.323 1.00 88.31 192 ILE A O 1
ATOM 1532 N N . SER A 1 193 ? -3.215 -10.177 21.213 1.00 86.81 193 SER A N 1
ATOM 1533 C CA . SER A 1 193 ? -2.171 -11.207 21.188 1.00 86.81 193 SER A CA 1
ATOM 1534 C C . SER A 1 193 ? -2.749 -12.614 21.317 1.00 86.81 193 SER A C 1
ATOM 1536 O O . SER A 1 193 ? -2.227 -13.536 20.698 1.00 86.81 193 SER A O 1
ATOM 1538 N N . LYS A 1 194 ? -3.827 -12.792 22.080 1.00 88.62 194 LYS A N 1
ATOM 1539 C CA . LYS A 1 194 ? -4.526 -14.073 22.208 1.00 88.62 194 LYS A CA 1
ATOM 1540 C C . LYS A 1 194 ? -5.303 -14.388 20.934 1.00 88.62 194 LYS A C 1
ATOM 1542 O O . LYS A 1 194 ? -5.189 -15.484 20.390 1.00 88.62 194 LYS A O 1
ATOM 1547 N N . GLU A 1 195 ? -6.008 -13.392 20.406 1.00 89.75 195 GLU A N 1
ATOM 1548 C CA . GLU A 1 195 ? -6.846 -13.533 19.215 1.00 89.75 195 GLU A CA 1
ATOM 1549 C C . GLU A 1 195 ? -6.046 -13.842 17.943 1.00 89.75 195 GLU A C 1
ATOM 1551 O O . GLU A 1 195 ? -6.424 -14.699 17.142 1.00 89.75 195 GLU A O 1
ATOM 1556 N N . LEU A 1 196 ? -4.892 -13.196 17.772 1.00 85.31 196 LEU A N 1
ATOM 1557 C CA . LEU A 1 196 ? -4.027 -13.366 16.604 1.00 85.31 196 LEU A CA 1
ATOM 1558 C C . LEU A 1 196 ? -3.114 -14.604 16.671 1.00 85.31 196 LEU A C 1
ATOM 1560 O O . LEU A 1 196 ? -2.512 -14.964 15.655 1.00 85.31 196 LEU A O 1
ATOM 1564 N N . ASN A 1 197 ? -3.035 -15.274 17.826 1.00 84.31 197 ASN A N 1
ATOM 1565 C CA . ASN A 1 197 ? -2.223 -16.479 18.044 1.00 84.31 197 ASN A CA 1
ATOM 1566 C C . ASN A 1 197 ? -3.057 -17.725 18.390 1.00 84.31 197 ASN A C 1
ATOM 1568 O O . ASN A 1 197 ? -2.525 -18.699 18.925 1.00 84.31 197 ASN A O 1
ATOM 1572 N N . ARG A 1 198 ? -4.358 -17.733 18.063 1.00 82.12 198 ARG A N 1
ATOM 1573 C CA . ARG A 1 198 ? -5.206 -18.933 18.170 1.00 82.12 198 ARG A CA 1
ATOM 1574 C C . ARG A 1 198 ? -4.573 -20.111 17.408 1.00 82.12 198 ARG A C 1
ATOM 1576 O O . ARG A 1 198 ? -4.002 -19.920 16.337 1.00 82.12 198 ARG A O 1
ATOM 1583 N N . TYR A 1 199 ? -4.727 -21.342 17.911 1.00 68.19 199 TYR A N 1
ATOM 1584 C CA . TYR A 1 199 ? -4.073 -22.559 17.380 1.00 68.19 199 TYR A CA 1
ATOM 1585 C C . TYR A 1 199 ? -4.275 -22.789 15.868 1.00 68.19 199 TYR A C 1
ATOM 1587 O O . TYR A 1 199 ? -3.406 -23.341 15.189 1.00 68.19 199 TYR A O 1
ATOM 1595 N N . CYS A 1 200 ? -5.411 -22.337 15.329 1.00 74.00 200 CYS A N 1
ATOM 1596 C CA . CYS A 1 200 ? -5.750 -22.424 13.909 1.00 74.00 200 CYS A CA 1
ATOM 1597 C C . CYS A 1 200 ? -4.983 -21.431 13.011 1.00 74.00 200 CYS A C 1
ATOM 1599 O O . CYS A 1 200 ? -5.049 -21.537 11.786 1.00 74.00 200 CYS A O 1
ATOM 1601 N N . ILE A 1 201 ? -4.245 -20.475 13.583 1.00 77.00 201 ILE A N 1
ATOM 1602 C CA . ILE A 1 201 ? -3.491 -19.452 12.857 1.00 77.00 201 ILE A CA 1
ATOM 1603 C C . ILE A 1 201 ? -2.023 -19.871 12.782 1.00 77.00 201 ILE A C 1
ATOM 1605 O O . ILE A 1 201 ? -1.220 -19.597 13.672 1.00 77.00 201 ILE A O 1
ATOM 1609 N N . ARG A 1 202 ? -1.653 -20.525 11.679 1.00 75.94 202 ARG A N 1
ATOM 1610 C CA . ARG A 1 202 ? -0.261 -20.896 11.392 1.00 75.94 202 ARG A CA 1
ATOM 1611 C C . ARG A 1 202 ? 0.218 -20.256 10.082 1.00 75.94 202 ARG A C 1
ATOM 1613 O O . ARG A 1 202 ? -0.532 -20.278 9.106 1.00 75.94 202 ARG A O 1
ATOM 1620 N N . PRO A 1 203 ? 1.418 -19.648 10.041 1.00 79.31 203 PRO A N 1
ATOM 1621 C CA . PRO A 1 203 ? 2.211 -19.231 11.197 1.00 79.31 203 PRO A CA 1
ATOM 1622 C C . PRO A 1 203 ? 1.501 -18.122 11.995 1.00 79.31 203 PRO A C 1
ATOM 1624 O O . PRO A 1 203 ? 0.612 -17.437 11.468 1.00 79.31 203 PRO A O 1
ATOM 1627 N N . ALA A 1 204 ? 1.924 -17.978 13.253 1.00 83.19 204 ALA A N 1
ATOM 1628 C CA . ALA A 1 204 ? 1.452 -16.980 14.206 1.00 83.19 204 ALA A CA 1
ATOM 1629 C C . ALA A 1 204 ? 1.556 -15.550 13.646 1.00 83.19 204 ALA A C 1
ATOM 1631 O O . ALA A 1 204 ? 2.516 -15.205 12.946 1.00 83.19 204 ALA A O 1
ATOM 1632 N N . LEU A 1 205 ? 0.563 -14.715 13.951 1.00 87.75 205 LEU A N 1
ATOM 1633 C CA . LEU A 1 205 ? 0.527 -13.317 13.532 1.00 87.75 205 LEU A CA 1
ATOM 1634 C C . LEU A 1 205 ? 1.187 -12.434 14.593 1.00 87.75 205 LEU A C 1
ATOM 1636 O O . LEU A 1 205 ? 0.856 -12.494 15.774 1.00 87.75 205 LEU A O 1
ATOM 1640 N N . LYS A 1 206 ? 2.094 -11.554 14.165 1.00 89.00 206 LYS A N 1
ATOM 1641 C CA . LYS A 1 206 ? 2.746 -10.589 15.058 1.00 89.00 206 LYS A CA 1
ATOM 1642 C C . LYS A 1 206 ? 2.005 -9.261 15.000 1.00 89.00 206 LYS A C 1
ATOM 1644 O O . LYS A 1 206 ? 1.993 -8.631 13.945 1.00 89.00 206 LYS A O 1
ATOM 1649 N N . GLY A 1 207 ? 1.388 -8.860 16.111 1.00 90.19 207 GLY A N 1
ATOM 1650 C CA . GLY A 1 207 ? 0.623 -7.618 16.241 1.00 90.19 207 GLY A CA 1
ATOM 1651 C C . GLY A 1 207 ? 1.406 -6.471 16.886 1.00 90.19 207 GLY A C 1
ATOM 1652 O O . GLY A 1 207 ? 2.327 -6.689 17.668 1.00 90.19 207 GLY A O 1
ATOM 1653 N N . LYS A 1 208 ? 1.016 -5.234 16.568 1.00 94.50 208 LYS A N 1
ATOM 1654 C CA . LYS A 1 208 ? 1.459 -3.997 17.218 1.00 94.50 208 LYS A CA 1
ATOM 1655 C C . LYS A 1 208 ? 0.280 -3.036 17.364 1.00 94.50 208 LYS A C 1
ATOM 1657 O O . LYS A 1 208 ? -0.484 -2.840 16.418 1.00 94.50 208 LYS A O 1
ATOM 1662 N N . MET A 1 209 ? 0.169 -2.421 18.537 1.00 95.50 209 MET A N 1
ATOM 1663 C CA . MET A 1 209 ? -0.867 -1.439 18.863 1.00 95.50 209 MET A CA 1
ATOM 1664 C C . MET A 1 209 ? -0.364 -0.010 18.629 1.00 95.50 209 MET A C 1
ATOM 1666 O O . MET A 1 209 ? 0.818 0.280 18.831 1.00 95.50 209 MET A O 1
ATOM 1670 N N . PHE A 1 210 ? -1.263 0.877 18.201 1.00 95.94 210 PHE A N 1
ATOM 1671 C CA . PHE A 1 210 ? -0.970 2.286 17.907 1.00 95.94 210 PHE A CA 1
ATOM 1672 C C . PHE A 1 210 ? -1.874 3.262 18.679 1.00 95.94 210 PHE A C 1
ATOM 1674 O O . PHE A 1 210 ? -1.742 4.471 18.515 1.00 95.94 210 PHE A O 1
ATOM 1681 N N . GLY A 1 211 ? -2.769 2.773 19.543 1.00 93.50 211 GLY A N 1
ATOM 1682 C CA . GLY A 1 211 ? -3.653 3.611 20.358 1.00 93.50 211 GLY A CA 1
ATOM 1683 C C . GLY A 1 211 ? -4.833 4.185 19.568 1.00 93.50 211 GLY A C 1
ATOM 1684 O O . GLY A 1 211 ? -5.356 3.525 18.674 1.00 93.50 211 GLY A O 1
ATOM 1685 N N . LYS A 1 212 ? -5.276 5.407 19.906 1.00 95.12 212 LYS A N 1
ATOM 1686 C CA . LYS A 1 212 ? -6.513 6.032 19.382 1.00 95.12 212 LYS A CA 1
ATOM 1687 C C . LYS A 1 212 ? -6.598 6.028 17.847 1.00 95.12 212 LYS A C 1
ATOM 1689 O O . LYS A 1 212 ? -5.588 6.169 17.156 1.00 95.12 212 LYS A O 1
ATOM 1694 N N . VAL A 1 213 ? -7.819 5.968 17.314 1.00 96.12 213 VAL A N 1
ATOM 1695 C CA . VAL A 1 213 ? -8.090 5.993 15.867 1.00 96.12 213 VAL A CA 1
ATOM 1696 C C . VAL A 1 213 ? -7.942 7.406 15.290 1.00 96.12 213 VAL A C 1
ATOM 1698 O O . VAL A 1 213 ? -8.903 8.161 15.142 1.00 96.12 213 VAL A O 1
ATOM 1701 N N . THR A 1 214 ? -6.705 7.768 14.955 1.00 96.06 214 THR A N 1
ATOM 1702 C CA . THR A 1 214 ? -6.342 9.049 14.331 1.00 96.06 214 THR A CA 1
ATOM 1703 C C . THR A 1 214 ? -5.723 8.834 12.951 1.00 96.06 214 THR A C 1
ATOM 1705 O O . THR A 1 214 ? -5.227 7.751 12.636 1.00 96.06 214 THR A O 1
ATOM 1708 N N . HIS A 1 215 ? -5.711 9.886 12.125 1.00 94.81 215 HIS A N 1
ATOM 1709 C CA . HIS A 1 215 ? -5.020 9.874 10.831 1.00 94.81 215 HIS A CA 1
ATOM 1710 C C . HIS A 1 215 ? -3.553 9.438 10.961 1.00 94.81 215 HIS A C 1
ATOM 1712 O O . HIS A 1 215 ? -3.091 8.585 10.205 1.00 94.81 215 HIS A O 1
ATOM 1718 N N . ASP A 1 216 ? -2.844 9.993 11.944 1.00 95.94 216 ASP A N 1
ATOM 1719 C CA . ASP A 1 216 ? -1.437 9.693 12.208 1.00 95.94 216 ASP A CA 1
ATOM 1720 C C . ASP A 1 216 ? -1.230 8.230 12.630 1.00 95.94 216 ASP A C 1
ATOM 1722 O O . ASP A 1 216 ? -0.399 7.529 12.054 1.00 95.94 216 ASP A O 1
ATOM 1726 N N . ASN A 1 217 ? -2.047 7.713 13.552 1.00 97.31 217 ASN A N 1
ATOM 1727 C CA . ASN A 1 217 ? -1.928 6.324 14.000 1.00 97.31 217 ASN A CA 1
ATOM 1728 C C . ASN A 1 217 ? -2.274 5.314 12.899 1.00 97.31 217 ASN A C 1
ATOM 1730 O O . ASN A 1 217 ? -1.625 4.272 12.808 1.00 97.31 217 ASN A O 1
ATOM 1734 N N . ILE A 1 218 ? -3.220 5.634 12.009 1.00 97.25 218 ILE A N 1
ATOM 1735 C CA . ILE A 1 218 ? -3.499 4.823 10.814 1.00 97.25 218 ILE A CA 1
ATOM 1736 C C . ILE A 1 218 ? -2.275 4.787 9.889 1.00 97.25 218 ILE A C 1
ATOM 1738 O O . ILE A 1 218 ? -1.887 3.715 9.421 1.00 97.25 218 ILE A O 1
ATOM 1742 N N . ILE A 1 219 ? -1.632 5.931 9.636 1.00 96.12 219 ILE A N 1
ATOM 1743 C CA . ILE A 1 219 ? -0.426 5.984 8.797 1.00 96.12 219 ILE A CA 1
ATOM 1744 C C . ILE A 1 219 ? 0.718 5.212 9.461 1.00 96.12 219 ILE A C 1
ATOM 1746 O O . ILE A 1 219 ? 1.348 4.386 8.802 1.00 96.12 219 ILE A O 1
ATOM 1750 N N . LYS A 1 220 ? 0.954 5.400 10.765 1.00 96.00 220 LYS A N 1
ATOM 1751 C CA . LYS A 1 220 ? 1.961 4.648 11.535 1.00 96.00 220 LYS A CA 1
ATOM 1752 C C . LYS A 1 220 ? 1.726 3.137 11.461 1.00 96.00 220 LYS A C 1
ATOM 1754 O O . LYS A 1 220 ? 2.682 2.391 11.241 1.00 96.00 220 LYS A O 1
ATOM 1759 N N . ALA A 1 221 ? 0.473 2.697 11.569 1.00 96.56 221 ALA A N 1
ATOM 1760 C CA . ALA A 1 221 ? 0.078 1.301 11.411 1.00 96.56 221 ALA A CA 1
ATOM 1761 C C . ALA A 1 221 ? 0.396 0.767 10.005 1.00 96.56 221 ALA A C 1
ATOM 1763 O O . ALA A 1 221 ? 1.051 -0.268 9.872 1.00 96.56 221 ALA A O 1
ATOM 1764 N N . MET A 1 222 ? 0.028 1.504 8.949 1.00 95.31 222 MET A N 1
ATOM 1765 C CA . MET A 1 222 ? 0.371 1.153 7.563 1.00 95.31 222 MET A CA 1
ATOM 1766 C C . MET A 1 222 ? 1.888 1.053 7.361 1.00 95.31 222 MET A C 1
ATOM 1768 O O . MET A 1 222 ? 2.382 0.073 6.809 1.00 95.31 222 MET A O 1
ATOM 1772 N N . VAL A 1 223 ? 2.647 2.022 7.871 1.00 92.62 223 VAL A N 1
ATOM 1773 C CA . VAL A 1 223 ? 4.114 2.054 7.786 1.00 92.62 223 VAL A CA 1
ATOM 1774 C C . VAL A 1 223 ? 4.771 0.910 8.561 1.00 92.62 223 VAL A C 1
ATOM 1776 O O . VAL A 1 223 ? 5.898 0.525 8.246 1.00 92.62 223 VAL A O 1
ATOM 1779 N N . ALA A 1 224 ? 4.126 0.365 9.589 1.00 91.06 224 ALA A N 1
ATOM 1780 C CA . ALA A 1 224 ? 4.686 -0.733 10.365 1.00 91.06 224 ALA A CA 1
ATOM 1781 C C . ALA A 1 224 ? 4.636 -2.072 9.621 1.00 91.06 224 ALA A C 1
ATOM 1783 O O . ALA A 1 224 ? 5.603 -2.824 9.700 1.00 91.06 224 ALA A O 1
ATOM 1784 N N . VAL A 1 225 ? 3.556 -2.349 8.884 1.00 88.88 225 VAL A N 1
ATOM 1785 C CA . VAL A 1 225 ? 3.322 -3.676 8.279 1.00 88.88 225 VAL A CA 1
ATOM 1786 C C . VAL A 1 225 ? 3.499 -3.722 6.763 1.00 88.88 225 VAL A C 1
ATOM 1788 O O . VAL A 1 225 ? 3.652 -4.800 6.204 1.00 88.88 225 VAL A O 1
ATOM 1791 N N . LEU A 1 226 ? 3.532 -2.573 6.084 1.00 85.12 226 LEU A N 1
ATOM 1792 C CA . LEU A 1 226 ? 3.644 -2.484 4.619 1.00 85.12 226 LEU A CA 1
ATOM 1793 C C . LEU A 1 226 ? 5.058 -2.114 4.160 1.00 85.12 226 LEU A C 1
ATOM 1795 O O . LEU A 1 226 ? 5.236 -1.520 3.095 1.00 85.12 226 LEU A O 1
ATOM 1799 N N . ARG A 1 227 ? 6.063 -2.437 4.981 1.00 72.06 227 ARG A N 1
ATOM 1800 C CA . ARG A 1 227 ? 7.466 -2.140 4.692 1.00 72.06 227 ARG A CA 1
ATOM 1801 C C . ARG A 1 227 ? 7.955 -3.045 3.575 1.00 72.06 227 ARG A C 1
ATOM 1803 O O . ARG A 1 227 ? 8.214 -4.224 3.790 1.00 72.06 227 ARG A O 1
ATOM 1810 N N . LEU A 1 228 ? 8.091 -2.456 2.396 1.00 78.50 228 LEU A N 1
ATOM 1811 C CA . LEU A 1 228 ? 8.788 -3.061 1.279 1.00 78.50 228 LEU A CA 1
ATOM 1812 C C . LEU A 1 228 ? 9.939 -2.152 0.876 1.00 78.50 228 LEU A C 1
ATOM 1814 O O . LEU A 1 228 ? 9.732 -0.996 0.501 1.00 78.50 228 LEU A O 1
ATOM 1818 N N . GLU A 1 229 ? 11.147 -2.695 0.913 1.00 81.56 229 GLU A N 1
ATOM 1819 C CA . GLU A 1 229 ? 12.328 -2.039 0.374 1.00 81.56 229 GLU A CA 1
ATOM 1820 C C . GLU A 1 229 ? 12.318 -2.138 -1.150 1.00 81.56 229 GLU A C 1
ATOM 1822 O O . GLU A 1 229 ? 12.987 -2.962 -1.768 1.00 81.56 229 GLU A O 1
ATOM 1827 N N . TRP A 1 230 ? 11.506 -1.292 -1.783 1.00 88.12 230 TRP A N 1
ATOM 1828 C CA . TRP A 1 230 ? 11.326 -1.293 -3.233 1.00 88.12 230 TRP A CA 1
ATOM 1829 C C . TRP A 1 230 ? 12.647 -1.168 -4.000 1.00 88.12 230 TRP A C 1
ATOM 1831 O O . TRP A 1 230 ? 12.802 -1.780 -5.050 1.00 88.12 230 TRP A O 1
ATOM 1841 N N . MET A 1 231 ? 13.609 -0.412 -3.467 1.00 88.94 231 MET A N 1
ATOM 1842 C CA . MET A 1 231 ? 14.939 -0.294 -4.067 1.00 88.94 231 MET A CA 1
ATOM 1843 C C . MET A 1 231 ? 15.698 -1.623 -4.069 1.00 88.94 231 MET A C 1
ATOM 1845 O O . MET A 1 231 ? 16.362 -1.913 -5.061 1.00 88.94 231 MET A O 1
ATOM 1849 N N . ALA A 1 232 ? 15.575 -2.438 -3.015 1.00 86.69 232 ALA A N 1
ATOM 1850 C CA . ALA A 1 232 ? 16.180 -3.765 -2.963 1.00 86.69 232 ALA A CA 1
ATOM 1851 C C . ALA A 1 232 ? 15.594 -4.664 -4.061 1.00 86.69 232 ALA A C 1
ATOM 1853 O O . ALA A 1 232 ? 16.348 -5.263 -4.824 1.00 86.69 232 ALA A O 1
ATOM 1854 N N . LEU A 1 233 ? 14.266 -4.662 -4.237 1.00 86.69 233 LEU A N 1
ATOM 1855 C CA . LEU A 1 233 ? 13.589 -5.415 -5.305 1.00 86.69 233 LEU A CA 1
ATOM 1856 C C . LEU A 1 233 ? 14.082 -5.047 -6.721 1.00 86.69 233 LEU A C 1
ATOM 1858 O O . LEU A 1 233 ? 14.079 -5.895 -7.608 1.00 86.69 233 LEU A O 1
ATOM 1862 N N . TYR A 1 234 ? 14.509 -3.801 -6.947 1.00 90.69 234 TYR A N 1
ATOM 1863 C CA . TYR A 1 234 ? 14.979 -3.324 -8.258 1.00 90.69 234 TYR A CA 1
ATOM 1864 C C . TYR A 1 234 ? 16.502 -3.365 -8.444 1.00 90.69 234 TYR A C 1
ATOM 1866 O O . TYR A 1 234 ? 17.025 -2.794 -9.409 1.00 90.69 234 TYR A O 1
ATOM 1874 N N . ARG A 1 235 ? 17.236 -4.023 -7.536 1.00 88.06 235 ARG A N 1
ATOM 1875 C CA . ARG A 1 235 ? 18.668 -4.280 -7.728 1.00 88.06 235 ARG A CA 1
ATOM 1876 C C . ARG A 1 235 ? 18.880 -5.292 -8.868 1.00 88.06 235 ARG A C 1
ATOM 1878 O O . ARG A 1 235 ? 18.073 -6.210 -9.016 1.00 88.06 235 ARG A O 1
ATOM 1885 N N . PRO A 1 236 ? 19.980 -5.182 -9.641 1.00 89.25 236 PRO A N 1
ATOM 1886 C CA . PRO A 1 236 ? 20.232 -6.056 -10.790 1.00 89.25 236 PRO A CA 1
ATOM 1887 C C . PRO A 1 236 ? 20.174 -7.555 -10.466 1.00 89.25 236 PRO A C 1
ATOM 1889 O O . PRO A 1 236 ? 19.578 -8.310 -11.222 1.00 89.25 236 PRO A O 1
ATOM 1892 N N . HIS A 1 237 ? 20.734 -7.967 -9.325 1.00 87.19 237 HIS A N 1
ATOM 1893 C CA . HIS A 1 237 ? 20.798 -9.370 -8.898 1.00 87.19 237 HIS A CA 1
ATOM 1894 C C . HIS A 1 237 ? 19.458 -9.946 -8.411 1.00 87.19 237 HIS A C 1
ATOM 1896 O O . HIS A 1 237 ? 19.372 -11.140 -8.179 1.00 87.19 237 HIS A O 1
ATOM 1902 N N . ASN A 1 238 ? 18.414 -9.124 -8.262 1.00 86.81 238 ASN A N 1
ATOM 1903 C CA . ASN A 1 238 ? 17.082 -9.572 -7.839 1.00 86.81 238 ASN A CA 1
ATOM 1904 C C . ASN A 1 238 ? 16.124 -9.752 -9.030 1.00 86.81 238 ASN A C 1
ATOM 1906 O O . ASN A 1 238 ? 14.913 -9.563 -8.884 1.00 86.81 238 ASN A O 1
ATOM 1910 N N . LEU A 1 239 ? 16.648 -10.057 -10.225 1.00 89.88 239 LEU A N 1
ATOM 1911 C CA . LEU A 1 239 ? 15.836 -10.227 -11.434 1.00 89.88 239 LEU A CA 1
ATOM 1912 C C . LEU A 1 239 ? 14.838 -11.379 -11.283 1.00 89.88 239 LEU A C 1
ATOM 1914 O O . LEU A 1 239 ? 13.640 -11.141 -11.410 1.00 89.88 239 LEU A O 1
ATOM 1918 N N . ASP A 1 240 ? 15.302 -12.564 -10.894 1.00 87.50 240 ASP A N 1
ATOM 1919 C CA . ASP A 1 240 ? 14.461 -13.758 -10.730 1.00 87.50 240 ASP A CA 1
ATOM 1920 C C . ASP A 1 240 ? 13.313 -13.516 -9.746 1.00 87.50 240 ASP A C 1
ATOM 1922 O O . ASP A 1 240 ? 12.158 -13.881 -9.968 1.00 87.50 240 ASP A O 1
ATOM 1926 N N . ALA A 1 241 ? 13.618 -12.824 -8.651 1.00 84.25 241 ALA A N 1
ATOM 1927 C CA . ALA A 1 241 ? 12.654 -12.521 -7.610 1.00 84.25 241 ALA A CA 1
ATOM 1928 C C . ALA A 1 241 ? 11.611 -11.483 -8.073 1.00 84.25 241 ALA A C 1
ATOM 1930 O O . ALA A 1 241 ? 10.418 -11.587 -7.766 1.00 84.25 241 ALA A O 1
ATOM 1931 N N . PHE A 1 242 ? 12.049 -10.495 -8.856 1.00 88.88 242 PHE A N 1
ATOM 1932 C CA . PHE A 1 242 ? 11.170 -9.546 -9.528 1.00 88.88 242 PHE A CA 1
ATOM 1933 C C . PHE A 1 242 ? 10.253 -10.248 -10.544 1.00 88.88 242 PHE A C 1
ATOM 1935 O O . PHE A 1 242 ? 9.038 -10.034 -10.509 1.00 88.88 242 PHE A O 1
ATOM 1942 N N . GLU A 1 243 ? 10.790 -11.121 -11.396 1.00 88.06 243 GLU A N 1
ATOM 1943 C CA . GLU A 1 243 ? 10.025 -11.879 -12.394 1.00 88.06 243 GLU A CA 1
ATOM 1944 C C . GLU A 1 243 ? 9.029 -12.843 -11.739 1.00 88.06 243 GLU A C 1
ATOM 1946 O O . GLU A 1 243 ? 7.864 -12.906 -12.146 1.00 88.06 243 GLU A O 1
ATOM 1951 N N . GLY A 1 244 ? 9.433 -13.512 -10.656 1.00 85.19 244 GLY A N 1
ATOM 1952 C CA . GLY A 1 244 ? 8.558 -14.357 -9.847 1.00 85.19 244 GLY A CA 1
ATOM 1953 C C . GLY A 1 244 ? 7.340 -13.598 -9.312 1.00 85.19 244 GLY A C 1
ATOM 1954 O O . GLY A 1 244 ? 6.211 -14.083 -9.401 1.00 85.19 244 GLY A O 1
ATOM 1955 N N . LEU A 1 245 ? 7.518 -12.361 -8.832 1.00 84.56 245 LEU A N 1
ATOM 1956 C CA . LEU A 1 245 ? 6.399 -11.516 -8.395 1.00 84.56 245 LEU A CA 1
ATOM 1957 C C . LEU A 1 245 ? 5.534 -10.995 -9.547 1.00 84.56 245 LEU A C 1
ATOM 1959 O O . LEU A 1 245 ? 4.318 -10.850 -9.382 1.00 84.56 245 LEU A O 1
ATOM 1963 N N . VAL A 1 246 ? 6.140 -10.654 -10.687 1.00 85.75 246 VAL A N 1
ATOM 1964 C CA . VAL A 1 246 ? 5.408 -10.210 -11.882 1.00 85.75 246 VAL A CA 1
ATOM 1965 C C . VAL A 1 246 ? 4.464 -11.312 -12.356 1.00 85.75 246 VAL A C 1
ATOM 1967 O O . VAL A 1 246 ? 3.289 -11.044 -12.632 1.00 85.75 246 VAL A O 1
ATOM 1970 N N . ASN A 1 247 ? 4.968 -12.544 -12.399 1.00 80.50 247 ASN A N 1
ATOM 1971 C CA . ASN A 1 247 ? 4.267 -13.698 -12.943 1.00 80.50 247 ASN A CA 1
ATOM 1972 C C . ASN A 1 247 ? 3.364 -14.412 -11.928 1.00 80.50 247 ASN A C 1
ATOM 1974 O O . ASN A 1 247 ? 2.370 -15.018 -12.334 1.00 80.50 247 ASN A O 1
ATOM 1978 N N . GLY A 1 248 ? 3.642 -14.305 -10.627 1.00 76.56 248 GLY A N 1
ATOM 1979 C CA . GLY A 1 248 ? 2.850 -14.950 -9.578 1.00 76.56 248 GLY A CA 1
ATOM 1980 C C . GLY A 1 248 ? 1.431 -14.388 -9.463 1.00 76.56 248 GLY A C 1
ATOM 1981 O O . GLY A 1 248 ? 1.217 -13.201 -9.686 1.00 76.56 248 GLY A O 1
ATOM 1982 N N . PHE A 1 249 ? 0.441 -15.208 -9.089 1.00 69.50 249 PHE A N 1
ATOM 1983 C CA . PHE A 1 249 ? -0.942 -14.809 -8.745 1.00 69.50 249 PHE A CA 1
ATOM 1984 C C . PHE A 1 249 ? -1.618 -13.858 -9.755 1.00 69.50 249 PHE A C 1
ATOM 1986 O O . PHE A 1 249 ? -2.061 -12.751 -9.408 1.00 69.50 249 PHE A O 1
ATOM 1993 N N . LYS A 1 250 ? -1.634 -14.224 -11.043 1.00 70.25 250 LYS A N 1
ATOM 1994 C CA . LYS A 1 250 ? -2.278 -13.422 -12.100 1.00 70.25 250 LYS A CA 1
ATOM 1995 C C . LYS A 1 250 ? -3.766 -13.218 -11.770 1.00 70.25 250 LYS A C 1
ATOM 1997 O O . LYS A 1 250 ? -4.459 -14.158 -11.415 1.00 70.25 250 LYS A O 1
ATOM 2002 N N . ARG A 1 251 ? -4.256 -11.977 -11.903 1.00 72.38 251 ARG A N 1
ATOM 2003 C CA . ARG A 1 251 ? -5.659 -11.558 -11.658 1.00 72.38 251 ARG A CA 1
ATOM 2004 C C . ARG A 1 251 ? -6.167 -11.647 -10.207 1.00 72.38 251 ARG A C 1
ATOM 2006 O O . ARG A 1 251 ? -7.274 -11.185 -9.950 1.00 72.38 251 ARG A O 1
ATOM 2013 N N . SER A 1 252 ? -5.380 -12.136 -9.250 1.00 79.88 252 SER A N 1
ATOM 2014 C CA . SER A 1 252 ? -5.821 -12.227 -7.854 1.00 79.88 252 SER A CA 1
ATOM 2015 C C . SER A 1 252 ? -5.878 -10.859 -7.160 1.00 79.88 252 SER A C 1
ATOM 2017 O O . SER A 1 252 ? -4.983 -10.019 -7.306 1.00 79.88 252 SER A O 1
ATOM 2019 N N . GLN A 1 253 ? -6.919 -10.632 -6.358 1.00 85.25 253 GLN A N 1
ATOM 2020 C CA . GLN A 1 253 ? -7.075 -9.411 -5.569 1.00 85.25 253 GLN A CA 1
ATOM 2021 C C . GLN A 1 253 ? -6.193 -9.469 -4.313 1.00 85.25 253 GLN A C 1
ATOM 2023 O O . GLN A 1 253 ? -6.434 -10.275 -3.429 1.00 85.25 253 GLN A O 1
ATOM 2028 N N . LEU A 1 254 ? -5.192 -8.589 -4.199 1.00 89.81 254 LEU A N 1
ATOM 2029 C CA . LEU A 1 254 ? -4.210 -8.586 -3.093 1.00 89.81 254 LEU A CA 1
ATOM 2030 C C . LEU A 1 254 ? -4.601 -7.706 -1.895 1.00 89.81 254 LEU A C 1
ATOM 2032 O O . LEU A 1 254 ? -3.742 -7.259 -1.130 1.00 89.81 254 LEU A O 1
ATOM 2036 N N . ILE A 1 255 ? -5.893 -7.429 -1.755 1.00 93.75 255 ILE A N 1
ATOM 2037 C CA . ILE A 1 255 ? -6.461 -6.687 -0.635 1.00 93.75 255 ILE A CA 1
ATOM 2038 C C . ILE A 1 255 ? -7.882 -7.178 -0.365 1.00 93.75 255 ILE A C 1
ATOM 2040 O O . ILE A 1 255 ? -8.702 -7.246 -1.280 1.00 93.75 255 ILE A O 1
ATOM 2044 N N . ARG A 1 256 ? -8.191 -7.467 0.892 1.00 94.81 256 ARG A N 1
ATOM 2045 C CA . ARG A 1 256 ? -9.542 -7.741 1.378 1.00 94.81 256 ARG A CA 1
ATOM 2046 C C . ARG A 1 256 ? -9.881 -6.694 2.427 1.00 94.81 256 ARG A C 1
ATOM 2048 O O . ARG A 1 256 ? -9.065 -6.409 3.295 1.00 94.81 256 ARG A O 1
ATOM 2055 N N . ILE A 1 257 ? -11.067 -6.113 2.328 1.00 96.31 257 ILE A N 1
ATOM 2056 C CA . ILE A 1 257 ? -11.565 -5.128 3.286 1.00 96.31 257 ILE A CA 1
ATOM 2057 C C . ILE A 1 257 ? -12.881 -5.677 3.815 1.00 96.31 257 ILE A C 1
ATOM 2059 O O . ILE A 1 257 ? -13.800 -5.893 3.030 1.00 96.31 257 ILE A O 1
ATOM 2063 N N . SER A 1 258 ? -12.942 -5.916 5.120 1.00 96.56 258 SER A N 1
ATOM 2064 C CA . SER A 1 258 ? -14.194 -6.018 5.864 1.00 96.56 258 SER A CA 1
ATOM 2065 C C . SER A 1 258 ? -14.536 -4.594 6.312 1.00 96.56 258 SER A C 1
ATOM 2067 O O . SER A 1 258 ? -13.839 -4.069 7.189 1.00 96.56 258 SER A O 1
ATOM 2069 N N . PRO A 1 259 ? -15.474 -3.914 5.628 1.00 94.62 259 PRO A N 1
ATOM 2070 C CA . PRO A 1 259 ? -15.754 -2.509 5.882 1.00 94.62 259 PRO A CA 1
ATOM 2071 C C . PRO A 1 259 ? -16.566 -2.336 7.165 1.00 94.62 259 PRO A C 1
ATOM 2073 O O . PRO A 1 259 ? -17.238 -3.264 7.610 1.00 94.62 259 PRO A O 1
ATOM 2076 N N . TYR A 1 260 ? -16.547 -1.113 7.687 1.00 93.19 260 TYR A N 1
ATOM 2077 C CA . TYR A 1 260 ? -17.486 -0.679 8.709 1.00 93.19 260 TYR A CA 1
ATOM 2078 C C . TYR A 1 260 ? -18.895 -0.756 8.137 1.00 93.19 260 TYR A C 1
ATOM 2080 O O . TYR A 1 260 ? -19.163 -0.203 7.065 1.00 93.19 260 TYR A O 1
ATOM 2088 N N . LYS A 1 261 ? -19.776 -1.458 8.840 1.00 84.44 261 LYS A N 1
ATOM 2089 C CA . LYS A 1 261 ? -21.211 -1.373 8.614 1.00 84.44 261 LYS A CA 1
ATOM 2090 C C . LYS A 1 261 ? -21.724 -0.381 9.642 1.00 84.44 261 LYS A C 1
ATOM 2092 O O . LYS A 1 261 ? -21.558 -0.621 10.829 1.00 84.44 261 LYS A O 1
ATOM 2097 N N . ALA A 1 262 ? -22.270 0.741 9.181 1.00 72.06 262 ALA A N 1
ATOM 2098 C CA . ALA A 1 262 ? -23.069 1.566 10.071 1.00 72.06 262 ALA A CA 1
ATOM 2099 C C . ALA A 1 262 ? -24.215 0.693 10.579 1.00 72.06 262 ALA A C 1
ATOM 2101 O O . ALA A 1 262 ? -24.838 -0.007 9.770 1.00 72.06 262 ALA A O 1
ATOM 2102 N N . ASP A 1 263 ? -24.454 0.703 11.887 1.00 60.53 263 ASP A N 1
ATOM 2103 C CA . ASP A 1 263 ? -25.661 0.100 12.423 1.00 60.53 263 ASP A CA 1
ATOM 2104 C C . ASP A 1 263 ? -26.839 0.731 11.685 1.00 60.53 263 ASP A C 1
ATOM 2106 O O . ASP A 1 263 ? -26.996 1.950 11.626 1.00 60.53 263 ASP A O 1
ATOM 2110 N N . THR A 1 264 ? -27.617 -0.114 11.019 1.00 45.50 264 THR A N 1
ATOM 2111 C CA . THR A 1 264 ? -28.862 0.283 10.363 1.00 45.50 264 THR A CA 1
ATOM 2112 C C . THR A 1 264 ? -29.922 0.393 11.449 1.00 45.50 264 THR A C 1
ATOM 2114 O O . THR A 1 264 ? -30.867 -0.379 11.501 1.00 45.50 264 THR A O 1
ATOM 2117 N N . ALA A 1 265 ? -29.721 1.331 12.366 1.00 41.84 265 ALA A N 1
ATOM 2118 C CA . ALA A 1 265 ? -30.707 1.754 13.341 1.00 41.84 265 ALA A CA 1
ATOM 2119 C C . ALA A 1 265 ? -31.084 3.188 12.964 1.00 41.84 265 ALA A C 1
ATOM 2121 O O . ALA A 1 265 ? -30.416 4.109 13.407 1.00 41.84 265 ALA A O 1
ATOM 2122 N N . ASP A 1 266 ? -32.015 3.319 12.005 1.00 39.97 266 ASP A N 1
ATOM 2123 C CA . ASP A 1 266 ? -32.872 4.507 11.759 1.00 39.97 266 ASP A CA 1
ATOM 2124 C C . ASP A 1 266 ? -33.723 4.380 10.469 1.00 39.97 266 ASP A C 1
ATOM 2126 O O . ASP A 1 266 ? -34.014 5.353 9.779 1.00 39.97 266 ASP A O 1
ATOM 2130 N N . THR A 1 267 ? -34.165 3.170 10.105 1.00 37.09 267 THR A N 1
ATOM 2131 C CA . THR A 1 267 ? -35.277 2.998 9.140 1.00 37.09 267 THR A CA 1
ATOM 2132 C C . THR A 1 267 ? -36.247 1.933 9.641 1.00 37.09 267 THR A C 1
ATOM 2134 O O . THR A 1 267 ? -36.416 0.873 9.049 1.00 37.09 267 THR A O 1
ATOM 2137 N N . ALA A 1 268 ? -36.857 2.224 10.784 1.00 35.72 268 ALA A N 1
ATOM 2138 C CA . ALA A 1 268 ? -38.119 1.634 11.210 1.00 35.72 268 ALA A CA 1
ATOM 2139 C C . ALA A 1 268 ? -38.852 2.681 12.061 1.00 35.72 268 ALA A C 1
ATOM 2141 O O . ALA A 1 268 ? -38.772 2.667 13.287 1.00 35.72 268 ALA A O 1
ATOM 2142 N N . VAL A 1 269 ? -39.493 3.628 11.375 1.00 37.41 269 VAL A N 1
ATOM 2143 C CA . VAL A 1 269 ? -40.668 4.354 11.872 1.00 37.41 269 VAL A CA 1
ATOM 2144 C C . VAL A 1 269 ? -41.788 4.055 10.895 1.00 37.41 269 VAL A C 1
ATOM 2146 O O . VAL A 1 269 ? -41.510 4.153 9.676 1.00 37.41 269 VAL A O 1
#

pLDDT: mean 84.74, std 13.33, range [35.72, 98.12]

Organism: NCBI:txid2608982

Sequence (269 aa):
MESQKPKSTIDFKLTPKAKSTSLLLLRHCILDKMPQNYGSTDLAKAQVLLNAYRYQYYRAITAQPENRRAYTYALNCPPSGFNALPKTKTCKNPKVCPWCFVRLRLVKAYRALLAVPVSAREGYQVVAWGRVTLNDEKLPFLRSNYGPHTWCEALVTVQMVVPFVNENVPQGQPKVQLCHSGIQIIPKDCEISKELNRYCIRPALKGKMFGKVTHDNIIKAMVAVLRLEWMALYRPHNLDAFEGLVNGFKRSQLIRISPYKADTADTAV

Foldseek 3Di:
DDPPQPPPADDWPWDADPPDPLLVLCVQQPQVLDPPVQDDDSVSSQVSLLRLLLVLLVLVCVVPVVCNVLSNLQNQAHATRIDTDGPHDHSCQLALRVRNVSVVPVVVLLVQLVVQDPVNQVQKFKKKKKDFDDDDLDDPDDDCVGAPCVLQVFLKKKKFWYWAWQPPDVPDDTAITIMIMMMTIGGPPGPVQCSQQPPPRPPGMDMDTQGGSDSVSSSVNSNVHRHDNSSSCSDPVNSVNVVCRSPPPPPDDRMDMPGRDDPPPDPDD

Radius of gyration: 19.62 Å; chains: 1; bounding box: 67×42×52 Å